Protein AF-A0A098VV21-F1 (afdb_monomer_lite)

Sequence (189 aa):
MDKFPLKIGFLCSEKKWHELGHSLEQKITSISNGDMLFSHIPLATSVSEISASFDCILQKDPSFLTSDMPELPRLINDPKVYKLLSSRAYLFASLTRGVPECISYFPKYIVDVRMHPSVSIDEIRRDIIASLSFPIIIKNDLAHGSRISHNMCIVAHPEDLTFSLLSSLIEVYDGDEEYSRQSLIGYCV

Organism: NCBI:txid1485682

Secondary structure (DSSP, 8-state):
-PPEEEEEEEE--HHHHHHTT--TT--EEEEEETTEEEEEEPEESSGGG--TT-SEEEES-GGG--TT---PSEEES-HHHHHHHHBHHHHHHHHHHH-GGGGGGS-S--EEEEE-TT--HHHHHHHHHHH-PSSEEEE-SB-SSSSGGG-EEEE-SGGG--HHHHHHH-----S-TTTTT-EEEEEE-

Foldseek 3Di:
DAADEAEEEEEAAPVVCVVVVDDQPDWPQWDDDPSHIYGTYHYDPALVVADPPHQEYEYDDCVNPDPPHDDHHHYDCPPVNVVQVQFPVSVVVCCCVPPVVCVVVDPPQWDWAKDAVPQDLVNVLVCPVVRDDDFKKFAFRGCDDDPLNGDIDTRGDSVSSDPVVQVSSWDQPCPDPVRRGIRITGIMD

Structure (mmCIF, N/CA/C/O backbone):
data_AF-A0A098VV21-F1
#
_entry.id   AF-A0A098VV21-F1
#
loop_
_atom_site.group_PDB
_atom_site.id
_atom_site.type_symbol
_atom_site.label_atom_id
_atom_site.label_alt_id
_atom_site.label_comp_id
_atom_site.label_asym_id
_atom_site.label_entity_id
_atom_site.label_seq_id
_atom_site.pdbx_PDB_ins_code
_atom_site.Cartn_x
_atom_site.Cartn_y
_atom_site.Cartn_z
_atom_site.occupancy
_atom_site.B_iso_or_equiv
_atom_site.auth_seq_id
_atom_site.auth_comp_id
_atom_site.auth_asym_id
_atom_site.auth_atom_id
_atom_site.pdbx_PDB_model_num
ATOM 1 N N . MET A 1 1 ? 8.067 -15.657 -39.284 1.00 65.38 1 MET A N 1
ATOM 2 C CA . MET A 1 1 ? 7.338 -14.411 -38.985 1.00 65.38 1 MET A CA 1
ATOM 3 C C . MET A 1 1 ? 8.300 -13.492 -38.269 1.00 65.38 1 MET A C 1
ATOM 5 O O . MET A 1 1 ? 8.995 -13.970 -37.375 1.00 65.38 1 MET A O 1
ATOM 9 N N . ASP A 1 2 ? 8.389 -12.237 -38.702 1.00 81.00 2 ASP A N 1
ATOM 10 C CA . ASP A 1 2 ? 9.166 -11.223 -37.989 1.00 81.00 2 ASP A CA 1
ATOM 11 C C . ASP A 1 2 ? 8.510 -10.963 -36.632 1.00 81.00 2 ASP A C 1
ATOM 13 O O . ASP A 1 2 ? 7.284 -10.901 -36.536 1.00 81.00 2 ASP A O 1
ATOM 17 N N . LYS A 1 3 ? 9.318 -10.868 -35.574 1.00 79.06 3 LYS A N 1
ATOM 18 C CA . LYS A 1 3 ? 8.808 -10.617 -34.222 1.00 79.06 3 LYS A CA 1
ATOM 19 C C . LYS A 1 3 ? 8.585 -9.125 -34.012 1.00 79.06 3 LYS A C 1
ATOM 21 O O . LYS A 1 3 ? 9.417 -8.320 -34.428 1.00 79.06 3 LYS A O 1
ATOM 26 N N . PHE A 1 4 ? 7.499 -8.764 -33.333 1.00 83.94 4 PHE A N 1
ATOM 27 C CA . PHE A 1 4 ? 7.207 -7.383 -32.960 1.00 83.94 4 PHE A CA 1
ATOM 28 C C . PHE A 1 4 ? 8.133 -6.950 -31.810 1.00 83.94 4 PHE A C 1
ATOM 30 O O . PHE A 1 4 ? 8.101 -7.583 -30.746 1.00 83.94 4 PHE A O 1
ATOM 37 N N . PRO A 1 5 ? 8.984 -5.924 -31.994 1.00 85.62 5 PRO A N 1
ATOM 38 C CA . PRO A 1 5 ? 9.868 -5.456 -30.937 1.00 85.62 5 PRO A CA 1
ATOM 39 C C . PRO A 1 5 ? 9.084 -4.638 -29.904 1.00 85.62 5 PRO A C 1
ATOM 41 O O . PRO A 1 5 ? 8.315 -3.756 -30.272 1.00 85.62 5 PRO A O 1
ATOM 44 N N . LEU A 1 6 ? 9.313 -4.904 -28.617 1.00 85.81 6 LEU A N 1
ATOM 45 C CA . LEU A 1 6 ? 8.772 -4.121 -27.505 1.00 85.81 6 LEU A CA 1
ATOM 46 C C . LEU A 1 6 ? 9.907 -3.720 -26.555 1.00 85.81 6 LEU A C 1
ATOM 48 O O . LEU A 1 6 ? 10.666 -4.572 -26.077 1.00 85.81 6 LEU A O 1
ATOM 52 N N . LYS A 1 7 ? 10.028 -2.425 -26.272 1.00 85.69 7 LYS A N 1
ATOM 53 C CA . LYS A 1 7 ? 11.030 -1.848 -25.371 1.00 85.69 7 LYS A CA 1
ATOM 54 C C . LYS A 1 7 ? 10.405 -1.565 -24.012 1.00 85.69 7 LYS A C 1
ATOM 56 O O . LYS A 1 7 ? 9.525 -0.716 -23.891 1.00 85.69 7 LYS A O 1
ATOM 61 N N . ILE A 1 8 ? 10.892 -2.254 -22.984 1.00 84.00 8 ILE A N 1
ATOM 62 C CA . ILE A 1 8 ? 10.378 -2.152 -21.613 1.00 84.00 8 ILE A CA 1
ATOM 63 C C . ILE A 1 8 ? 11.467 -1.595 -20.699 1.00 84.00 8 ILE A C 1
ATOM 65 O O . ILE A 1 8 ? 12.542 -2.181 -20.606 1.00 84.00 8 ILE A O 1
ATOM 69 N N . GLY A 1 9 ? 11.176 -0.507 -19.989 1.00 82.38 9 GLY A N 1
ATOM 70 C CA . GLY A 1 9 ? 12.031 0.006 -18.912 1.00 82.38 9 GLY A CA 1
ATOM 71 C C . GLY A 1 9 ? 11.583 -0.492 -17.535 1.00 82.38 9 GLY A C 1
ATOM 72 O O . GLY A 1 9 ? 10.398 -0.756 -17.330 1.00 82.38 9 GLY A O 1
ATOM 73 N N . PHE A 1 10 ? 12.506 -0.591 -16.575 1.00 84.50 10 PHE A N 1
ATOM 74 C CA . PHE A 1 10 ? 12.162 -0.739 -15.154 1.00 84.50 10 PHE A CA 1
ATOM 75 C C . PHE A 1 10 ? 12.512 0.546 -14.424 1.00 84.50 10 PHE A C 1
ATOM 77 O O . PHE A 1 10 ? 13.656 0.972 -14.495 1.00 84.50 10 PHE A O 1
ATOM 84 N N . LEU A 1 11 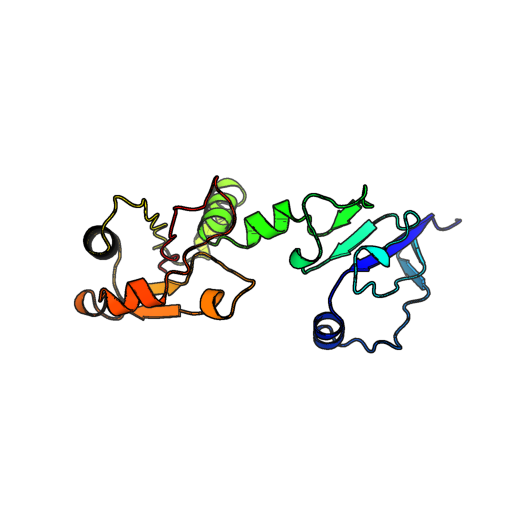? 11.560 1.132 -13.702 1.00 83.50 11 LEU A N 1
ATOM 85 C CA . LEU A 1 11 ? 11.800 2.280 -12.833 1.00 83.50 11 LEU A CA 1
ATOM 86 C C . LEU A 1 11 ? 11.666 1.847 -11.371 1.00 83.50 11 LEU A C 1
ATOM 88 O O . LEU A 1 11 ? 10.557 1.635 -10.866 1.00 83.50 11 LEU A O 1
ATOM 92 N N . CYS A 1 12 ? 12.795 1.691 -10.684 1.00 83.75 12 CYS A N 1
ATOM 93 C CA . CYS A 1 12 ? 12.820 1.458 -9.243 1.00 83.75 12 CYS A CA 1
ATOM 94 C C . CYS A 1 12 ? 14.180 1.814 -8.632 1.00 83.75 12 CYS A C 1
ATOM 96 O O . CYS A 1 12 ? 15.186 1.900 -9.326 1.00 83.75 12 CYS A O 1
ATOM 98 N N . SER A 1 13 ? 14.235 1.952 -7.306 1.00 82.81 13 SER A N 1
ATOM 99 C CA . SER A 1 13 ? 15.510 2.120 -6.603 1.00 82.81 13 SER A CA 1
ATOM 100 C C . SER A 1 13 ? 16.410 0.887 -6.750 1.00 82.81 13 SER A C 1
ATOM 102 O O . SER A 1 13 ? 15.925 -0.243 -6.868 1.00 82.81 13 SER A O 1
ATOM 104 N N . GLU A 1 14 ? 17.727 1.078 -6.651 1.00 84.44 14 GLU A N 1
ATOM 105 C CA . GLU A 1 14 ? 18.701 -0.027 -6.645 1.00 84.44 14 GLU A CA 1
ATOM 106 C C . GLU A 1 14 ? 18.419 -1.032 -5.525 1.00 84.44 14 GLU A C 1
ATOM 108 O O . GLU A 1 14 ? 18.468 -2.244 -5.729 1.00 84.44 14 GLU A O 1
ATOM 113 N N . LYS A 1 15 ? 18.030 -0.537 -4.342 1.00 85.00 15 LYS A N 1
ATOM 114 C CA . LYS A 1 15 ? 17.593 -1.387 -3.230 1.00 85.00 15 LYS A CA 1
ATOM 115 C C . LYS A 1 15 ? 16.473 -2.322 -3.675 1.00 85.00 15 LYS A C 1
ATOM 117 O O . LYS A 1 15 ? 16.520 -3.517 -3.384 1.00 85.00 15 LYS A O 1
ATOM 122 N N . LYS A 1 16 ? 15.471 -1.797 -4.391 1.00 84.62 16 LYS A N 1
ATOM 123 C CA . LYS A 1 16 ? 14.354 -2.620 -4.846 1.00 84.62 16 LYS A CA 1
ATOM 124 C C . LYS A 1 16 ? 14.773 -3.619 -5.918 1.00 84.62 16 LYS A C 1
ATOM 126 O O . LYS A 1 16 ? 14.308 -4.755 -5.891 1.00 84.62 16 LYS A O 1
ATOM 131 N N . TRP A 1 17 ? 15.670 -3.220 -6.810 1.00 83.88 17 TRP A N 1
ATOM 132 C CA . TRP A 1 17 ? 16.266 -4.107 -7.805 1.00 83.88 17 TRP A CA 1
ATOM 133 C C . TRP A 1 17 ? 16.973 -5.306 -7.156 1.00 83.88 17 TRP A C 1
ATOM 135 O O . TRP A 1 17 ? 16.732 -6.454 -7.529 1.00 83.88 17 TRP A O 1
ATOM 145 N N . HIS A 1 18 ? 17.748 -5.056 -6.101 1.00 84.50 18 HIS A N 1
ATOM 146 C CA . HIS A 1 18 ? 18.408 -6.105 -5.327 1.00 84.50 18 HIS A CA 1
ATOM 147 C C . HIS A 1 18 ? 17.435 -6.997 -4.550 1.00 84.50 18 HIS A C 1
ATOM 149 O O . HIS A 1 18 ? 17.595 -8.215 -4.549 1.00 84.50 18 HIS A O 1
ATOM 155 N N . GLU A 1 19 ? 16.391 -6.433 -3.934 1.00 85.25 19 GLU A N 1
ATOM 156 C CA . GLU A 1 19 ? 15.337 -7.217 -3.266 1.00 85.25 19 GLU A CA 1
ATOM 157 C C . GLU A 1 19 ? 14.575 -8.146 -4.227 1.00 85.25 19 GLU A C 1
ATOM 159 O O . GLU A 1 19 ? 14.005 -9.143 -3.788 1.00 85.25 19 GLU A O 1
ATOM 164 N N . LEU A 1 20 ? 14.541 -7.823 -5.524 1.00 82.44 20 LEU A N 1
ATOM 165 C CA . LEU A 1 20 ? 13.971 -8.679 -6.570 1.00 82.44 20 LEU A CA 1
ATOM 166 C C . LEU A 1 20 ? 14.939 -9.781 -7.038 1.00 82.44 20 LEU A C 1
ATOM 168 O O . LEU A 1 20 ? 14.566 -10.600 -7.873 1.00 82.44 20 LEU A O 1
ATOM 172 N N . GLY A 1 21 ? 16.152 -9.838 -6.480 1.00 81.38 21 GLY A N 1
ATOM 173 C CA . GLY A 1 21 ? 17.152 -10.861 -6.784 1.00 81.38 21 GLY A CA 1
ATOM 174 C C . GLY A 1 21 ? 18.042 -10.535 -7.982 1.00 81.38 21 GLY A C 1
ATOM 175 O O . GLY A 1 21 ? 18.681 -11.441 -8.515 1.00 81.38 21 GLY A O 1
ATOM 176 N N . HIS A 1 22 ? 18.099 -9.271 -8.410 1.00 79.69 22 HIS A N 1
ATOM 177 C CA . HIS A 1 22 ? 18.918 -8.843 -9.541 1.00 79.69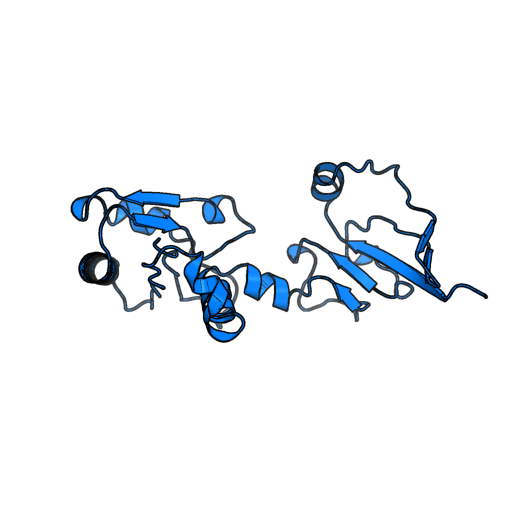 22 HIS A CA 1
ATOM 178 C C . HIS A 1 22 ? 20.215 -8.149 -9.099 1.00 79.69 22 HIS A C 1
ATOM 180 O O . HIS A 1 22 ? 20.273 -7.475 -8.065 1.00 79.69 22 HIS A O 1
ATOM 186 N N . SER A 1 23 ? 21.272 -8.291 -9.902 1.00 76.50 23 SER A N 1
ATOM 187 C CA . SER A 1 23 ? 22.478 -7.458 -9.799 1.00 76.50 23 SER A CA 1
ATOM 188 C C . SER A 1 23 ? 22.380 -6.258 -10.747 1.00 76.50 23 SER A C 1
ATOM 190 O O . SER A 1 23 ? 21.676 -6.314 -11.756 1.00 76.50 23 SER A O 1
ATOM 192 N N . LEU A 1 24 ? 23.097 -5.165 -10.457 1.00 67.00 24 LEU A N 1
ATOM 193 C CA . LEU A 1 24 ? 23.167 -3.999 -11.358 1.00 67.00 24 LEU A CA 1
ATOM 194 C C . LEU A 1 24 ? 23.822 -4.347 -12.710 1.00 67.00 24 LEU A C 1
ATOM 196 O O . LEU A 1 24 ? 23.548 -3.719 -13.729 1.00 67.00 24 LEU A O 1
ATOM 200 N N . GLU A 1 25 ? 24.660 -5.384 -12.729 1.00 67.88 25 GLU A N 1
ATOM 201 C CA . GLU A 1 25 ? 25.309 -5.903 -13.936 1.00 67.88 25 GLU A CA 1
ATOM 202 C C . GLU A 1 25 ? 24.359 -6.735 -14.814 1.00 67.88 25 GLU A C 1
ATOM 204 O O . GLU A 1 25 ? 24.639 -6.953 -15.997 1.00 67.88 25 GLU A O 1
ATOM 209 N N . GLN A 1 26 ? 23.227 -7.196 -14.264 1.00 66.44 26 GLN A N 1
ATOM 210 C CA . GLN A 1 26 ? 22.267 -8.029 -14.977 1.00 66.44 26 GLN A CA 1
ATOM 211 C C . GLN A 1 26 ? 21.495 -7.199 -16.009 1.00 66.44 26 GLN A C 1
ATOM 213 O O . GLN A 1 26 ? 20.451 -6.613 -15.732 1.00 66.44 26 GLN A O 1
ATOM 218 N N . LYS A 1 27 ? 22.000 -7.191 -17.244 1.00 63.44 27 LYS A N 1
ATOM 219 C CA . LYS A 1 27 ? 21.305 -6.628 -18.404 1.00 63.44 27 LYS A CA 1
ATOM 220 C C . LYS A 1 27 ? 20.469 -7.714 -19.069 1.00 63.44 27 LYS A C 1
ATOM 222 O O . LYS A 1 27 ? 21.017 -8.617 -19.701 1.00 63.44 27 LYS A O 1
ATOM 227 N N . ILE A 1 28 ? 19.143 -7.620 -18.979 1.00 63.81 28 ILE A N 1
ATOM 228 C CA . ILE A 1 28 ? 18.274 -8.422 -19.846 1.00 63.81 28 ILE A CA 1
ATOM 229 C C . ILE A 1 28 ? 18.310 -7.767 -21.231 1.00 63.81 28 ILE A C 1
ATOM 231 O O . ILE A 1 28 ? 17.689 -6.731 -21.478 1.00 63.81 28 ILE A O 1
ATOM 235 N N . THR A 1 29 ? 19.112 -8.343 -22.123 1.00 66.50 29 THR A N 1
ATOM 236 C CA . THR A 1 29 ? 19.362 -7.798 -23.463 1.00 66.50 29 THR A CA 1
ATOM 237 C C . THR A 1 29 ? 18.211 -8.092 -24.415 1.00 66.50 29 THR A C 1
ATOM 239 O O . THR A 1 29 ? 17.765 -7.186 -25.120 1.00 66.50 29 THR A O 1
ATOM 242 N N . SER A 1 30 ? 17.676 -9.317 -24.398 1.00 76.00 30 SER A N 1
ATOM 243 C CA . SER A 1 30 ? 16.415 -9.632 -25.071 1.00 76.00 30 SER A CA 1
ATOM 244 C C . SER A 1 30 ? 15.764 -10.916 -24.560 1.00 76.00 30 SER A C 1
ATOM 246 O O . SER A 1 30 ? 16.459 -11.869 -24.212 1.00 76.00 30 SER A O 1
ATOM 248 N N . ILE A 1 31 ? 14.433 -10.950 -24.549 1.00 80.56 31 ILE A N 1
ATOM 249 C CA . ILE A 1 31 ? 13.627 -12.149 -24.291 1.00 80.56 31 ILE A CA 1
ATOM 250 C C . ILE A 1 31 ? 12.629 -12.274 -25.432 1.00 80.56 31 ILE A C 1
ATOM 252 O O . ILE A 1 31 ? 12.038 -11.285 -25.856 1.00 80.56 31 ILE A O 1
ATOM 256 N N . SER A 1 32 ? 12.401 -13.488 -25.921 1.00 83.25 32 SER A N 1
ATOM 257 C CA . SER A 1 32 ? 11.329 -13.728 -26.877 1.00 83.25 32 SER A CA 1
ATOM 258 C C . SER A 1 32 ? 10.208 -14.552 -26.260 1.00 83.25 32 SER A C 1
ATOM 260 O O . SER A 1 32 ? 10.472 -15.568 -25.623 1.00 83.25 32 SER A O 1
ATOM 262 N N . ASN A 1 33 ? 8.965 -14.117 -26.473 1.00 82.19 33 ASN A N 1
ATOM 263 C CA . ASN A 1 33 ? 7.764 -14.823 -26.037 1.00 82.19 33 ASN A CA 1
ATOM 264 C C . ASN A 1 33 ? 6.683 -14.708 -27.119 1.00 82.19 33 ASN A C 1
ATOM 266 O O . ASN A 1 33 ? 6.226 -13.605 -27.421 1.00 82.19 33 ASN A O 1
ATOM 270 N N . GLY A 1 34 ? 6.299 -15.837 -27.718 1.00 86.69 34 GLY A N 1
ATOM 271 C CA . GLY A 1 34 ? 5.418 -15.851 -28.887 1.00 86.69 34 GLY A CA 1
ATOM 272 C C . GLY A 1 34 ? 5.973 -14.992 -30.030 1.00 86.69 34 GLY A C 1
ATOM 273 O O . GLY A 1 34 ? 7.158 -15.084 -30.373 1.00 86.69 34 GLY A O 1
ATOM 274 N N . ASP A 1 35 ? 5.120 -14.125 -30.573 1.00 87.81 35 ASP A N 1
ATOM 275 C CA . ASP A 1 35 ? 5.461 -13.189 -31.651 1.00 87.81 35 ASP A CA 1
ATOM 276 C C . ASP A 1 35 ? 6.128 -11.896 -31.153 1.00 87.81 35 ASP A C 1
ATOM 278 O O . ASP A 1 35 ? 6.459 -11.024 -31.956 1.00 87.81 35 ASP A O 1
ATOM 282 N N . MET A 1 36 ? 6.361 -11.761 -29.842 1.00 83.81 36 MET A N 1
ATOM 283 C CA . MET A 1 36 ? 7.025 -10.596 -29.259 1.00 83.81 36 MET A CA 1
ATOM 284 C C . MET A 1 36 ? 8.522 -10.834 -29.029 1.00 83.81 36 MET A C 1
ATOM 286 O O . MET A 1 36 ? 8.974 -11.907 -28.596 1.00 83.81 36 MET A O 1
ATOM 290 N N . LEU A 1 37 ? 9.297 -9.784 -29.292 1.00 83.00 37 LEU A N 1
ATOM 291 C CA . LEU A 1 37 ? 10.700 -9.658 -28.925 1.00 83.00 37 LEU A CA 1
ATOM 292 C C . LEU A 1 37 ? 10.841 -8.501 -27.934 1.00 83.00 37 LEU A C 1
ATOM 294 O O . LEU A 1 37 ? 10.826 -7.335 -28.315 1.00 83.00 37 LEU A O 1
ATOM 298 N N . PHE A 1 38 ? 11.003 -8.827 -26.658 1.00 80.50 38 PHE A N 1
ATOM 299 C CA . PHE A 1 38 ? 11.352 -7.847 -25.641 1.00 80.50 38 PHE A CA 1
ATOM 300 C C . PHE A 1 38 ? 12.828 -7.516 -25.797 1.00 80.50 38 PHE A C 1
ATOM 302 O O . PHE A 1 38 ? 13.668 -8.404 -25.664 1.00 80.50 38 PHE A O 1
ATOM 309 N N . SER A 1 39 ? 13.155 -6.266 -26.094 1.00 70.81 39 SER A N 1
ATOM 310 C CA . SER A 1 39 ? 14.537 -5.816 -26.273 1.00 70.81 39 SER A CA 1
ATOM 311 C C . SER A 1 39 ? 14.879 -4.730 -25.264 1.00 70.81 39 SER A C 1
ATOM 313 O O . SER A 1 39 ? 14.104 -3.791 -25.107 1.00 70.81 39 SER A O 1
ATOM 315 N N . HIS A 1 40 ? 16.061 -4.848 -24.653 1.00 65.06 40 HIS A N 1
ATOM 316 C CA . HIS A 1 40 ? 16.688 -3.869 -23.764 1.00 65.06 40 HIS A CA 1
ATOM 317 C C . HIS A 1 40 ? 15.849 -3.486 -22.535 1.00 65.06 40 HIS A C 1
ATOM 319 O O . HIS A 1 40 ? 15.024 -2.580 -22.588 1.00 65.06 40 HIS A O 1
ATOM 325 N N . ILE A 1 41 ? 16.145 -4.117 -21.395 1.00 63.84 41 ILE A N 1
ATOM 326 C CA . ILE A 1 41 ? 15.519 -3.796 -20.108 1.00 63.84 41 ILE A CA 1
ATOM 327 C C . ILE A 1 41 ? 16.572 -3.215 -19.151 1.00 63.84 41 ILE A C 1
ATOM 329 O O . ILE A 1 41 ? 17.147 -3.953 -18.347 1.00 63.84 41 ILE A O 1
ATOM 333 N N . PRO A 1 42 ? 16.921 -1.923 -19.264 1.00 70.31 42 PRO A N 1
ATOM 334 C CA . PRO A 1 42 ? 17.776 -1.283 -18.279 1.00 70.31 42 PRO A CA 1
ATOM 335 C C . PRO A 1 42 ? 16.963 -0.959 -17.017 1.00 70.31 42 PRO A C 1
ATOM 337 O O . PRO A 1 42 ? 15.786 -0.592 -17.094 1.00 70.31 42 PRO A O 1
ATOM 340 N N . LEU A 1 43 ? 17.613 -1.073 -15.860 1.00 77.25 43 LEU A N 1
ATOM 341 C CA . LEU A 1 43 ? 17.150 -0.413 -14.648 1.00 77.25 43 LEU A CA 1
ATOM 342 C C . LEU A 1 43 ? 17.340 1.097 -14.834 1.00 77.25 43 LEU A C 1
ATOM 344 O O . LEU A 1 43 ? 18.457 1.545 -15.078 1.00 77.25 43 LEU A O 1
ATOM 348 N N . ALA A 1 44 ? 16.255 1.850 -14.713 1.00 78.56 44 ALA A N 1
ATOM 349 C CA . ALA A 1 44 ? 16.256 3.278 -14.459 1.00 78.56 44 ALA A CA 1
ATOM 350 C C . ALA A 1 44 ? 16.016 3.486 -12.959 1.00 78.56 44 ALA A C 1
ATOM 352 O O . ALA A 1 44 ? 15.052 2.967 -12.389 1.00 78.56 44 ALA A O 1
ATOM 353 N N . THR A 1 45 ? 16.894 4.243 -12.316 1.00 75.75 45 THR A N 1
ATOM 354 C CA . THR A 1 45 ? 16.764 4.609 -10.898 1.00 75.75 45 THR A CA 1
ATOM 355 C C . THR A 1 45 ? 16.155 5.993 -10.704 1.00 75.75 45 THR A C 1
ATOM 357 O O . THR A 1 45 ? 15.819 6.369 -9.584 1.00 75.75 45 THR A O 1
ATOM 360 N N . SER A 1 46 ? 15.965 6.738 -11.794 1.00 76.25 46 SER A N 1
ATOM 361 C CA . SER A 1 46 ? 15.335 8.053 -11.815 1.00 76.25 46 SER A CA 1
ATOM 362 C C . SER A 1 46 ? 14.513 8.256 -13.087 1.00 76.25 46 SER A C 1
ATOM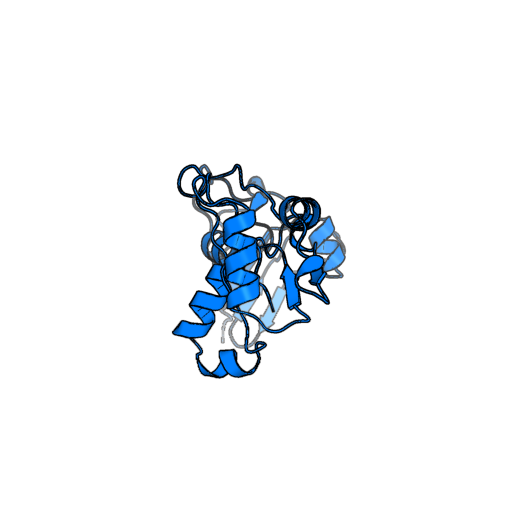 364 O O . SER A 1 46 ? 14.746 7.618 -14.115 1.00 76.25 46 SER A O 1
ATOM 366 N N . VAL A 1 47 ? 13.558 9.188 -13.042 1.00 75.19 47 VAL A N 1
ATOM 367 C CA . VAL A 1 47 ? 12.728 9.514 -14.212 1.00 75.19 47 VAL A CA 1
ATOM 368 C C . VAL A 1 47 ? 13.554 10.111 -15.351 1.00 75.19 47 VAL A C 1
ATOM 370 O O . VAL A 1 47 ? 13.265 9.863 -16.515 1.00 75.19 47 VAL A O 1
ATOM 373 N N . SER A 1 48 ? 14.633 10.829 -15.038 1.00 77.00 48 SER A N 1
ATOM 374 C CA . SER A 1 48 ? 15.566 11.371 -16.034 1.00 77.00 48 SER A CA 1
ATOM 375 C C . SER A 1 48 ? 16.305 10.305 -16.848 1.00 77.00 48 SER A C 1
ATOM 377 O O . SER A 1 48 ? 16.778 10.599 -17.942 1.00 77.00 48 SER A O 1
ATOM 379 N N . GLU A 1 49 ? 16.411 9.075 -16.340 1.00 76.88 49 GLU A N 1
ATOM 380 C CA . GLU A 1 49 ? 17.017 7.947 -17.064 1.00 76.88 49 GLU A CA 1
ATOM 381 C C . GLU A 1 49 ? 16.035 7.285 -18.044 1.00 76.88 49 GLU A C 1
ATOM 383 O O . GLU A 1 49 ? 16.425 6.448 -18.864 1.00 76.88 49 GLU A O 1
ATOM 388 N N . ILE A 1 50 ? 14.755 7.664 -17.993 1.00 75.81 50 ILE A N 1
ATOM 389 C CA . ILE A 1 50 ? 13.732 7.170 -18.906 1.00 75.81 50 ILE A CA 1
ATOM 390 C C . ILE A 1 50 ? 13.863 7.897 -20.243 1.00 75.81 50 ILE A C 1
ATOM 392 O O . ILE A 1 50 ? 13.630 9.097 -20.360 1.00 75.81 50 ILE A O 1
ATOM 396 N N . SER A 1 51 ? 14.172 7.141 -21.295 1.00 68.44 51 SER A N 1
ATOM 397 C CA . SER A 1 51 ? 14.098 7.653 -22.662 1.00 68.44 51 SER A CA 1
ATOM 398 C C . SER A 1 51 ? 12.660 7.609 -23.188 1.00 68.44 51 SER A C 1
ATOM 400 O O . SER A 1 51 ? 11.949 6.629 -22.961 1.00 68.44 51 SER A O 1
ATOM 402 N N . ALA A 1 52 ? 12.279 8.581 -24.020 1.00 61.88 52 ALA A N 1
ATOM 403 C CA . ALA A 1 52 ? 11.032 8.546 -24.799 1.00 61.88 52 ALA A CA 1
ATOM 404 C C . ALA A 1 52 ? 10.944 7.355 -25.785 1.00 61.88 52 ALA A C 1
ATOM 406 O O . ALA A 1 52 ? 9.968 7.221 -26.511 1.00 61.88 52 ALA A O 1
ATOM 407 N N . SER A 1 53 ? 11.973 6.499 -25.846 1.00 72.88 53 SER A N 1
ATOM 408 C CA . SER A 1 53 ? 12.019 5.334 -26.728 1.00 72.88 53 SER A CA 1
ATOM 409 C C . SER A 1 53 ? 11.475 4.044 -26.105 1.00 72.88 53 SER A C 1
ATOM 411 O O . SER A 1 53 ? 11.443 3.034 -26.805 1.00 72.88 53 SER A O 1
ATOM 413 N N . PHE A 1 54 ? 11.086 4.046 -24.824 1.00 82.75 54 PHE A N 1
ATOM 414 C CA . PHE A 1 54 ? 10.386 2.909 -24.218 1.00 82.75 54 PHE A CA 1
ATOM 415 C C . PHE A 1 54 ? 8.910 2.907 -24.616 1.00 82.75 54 PHE A C 1
ATOM 417 O O . PHE A 1 54 ? 8.278 3.957 -24.645 1.00 82.75 54 PHE A O 1
ATOM 424 N N . ASP A 1 55 ? 8.353 1.723 -24.859 1.00 85.62 55 ASP A N 1
ATOM 425 C CA . ASP A 1 55 ? 6.920 1.551 -25.118 1.00 85.62 55 ASP A CA 1
ATOM 426 C C . ASP A 1 55 ? 6.127 1.501 -23.802 1.00 85.62 55 ASP A C 1
ATOM 428 O O . ASP A 1 55 ? 4.983 1.957 -23.720 1.00 85.62 55 ASP A O 1
ATOM 432 N N . CYS A 1 56 ? 6.737 0.952 -22.745 1.00 86.94 56 CYS A N 1
ATOM 433 C CA . CYS A 1 56 ? 6.166 0.930 -21.404 1.00 86.94 56 CYS A CA 1
ATOM 434 C C . CYS A 1 56 ? 7.231 0.874 -20.304 1.00 86.94 56 CYS A C 1
ATOM 436 O O . CYS A 1 56 ? 8.395 0.532 -20.537 1.00 86.94 56 CYS A O 1
ATOM 438 N N . ILE A 1 57 ? 6.806 1.197 -19.083 1.00 85.38 57 ILE A N 1
ATOM 439 C CA . ILE A 1 57 ? 7.662 1.207 -17.896 1.00 85.38 57 ILE A CA 1
ATOM 440 C C . ILE A 1 57 ? 7.010 0.387 -16.800 1.00 85.38 57 ILE A C 1
ATOM 442 O O . ILE A 1 57 ? 5.861 0.619 -16.420 1.00 85.38 57 ILE A O 1
ATOM 446 N N . LEU A 1 58 ? 7.767 -0.571 -16.281 1.00 85.06 58 LEU A N 1
ATOM 447 C CA . LEU A 1 58 ? 7.417 -1.330 -15.095 1.00 85.06 58 LEU A CA 1
ATOM 448 C C . LEU A 1 58 ? 7.947 -0.581 -13.880 1.00 85.06 58 LEU A C 1
ATOM 450 O O . LEU A 1 58 ? 9.158 -0.437 -13.720 1.00 85.06 58 LEU A O 1
ATOM 454 N N . GLN A 1 59 ? 7.052 -0.119 -13.016 1.00 82.62 59 GLN A N 1
ATOM 455 C CA . GLN A 1 59 ? 7.449 0.555 -11.787 1.00 82.62 59 GLN A CA 1
ATOM 456 C C . GLN A 1 59 ? 6.789 -0.056 -10.555 1.00 82.62 59 GLN A C 1
ATOM 458 O O . GLN A 1 59 ? 5.761 -0.740 -10.628 1.00 82.62 59 GLN A O 1
ATOM 463 N N . LYS A 1 60 ? 7.402 0.199 -9.401 1.00 74.06 60 LYS A N 1
ATOM 464 C CA . LYS A 1 60 ? 6.879 -0.226 -8.097 1.00 74.06 60 LYS A CA 1
ATOM 465 C C . LYS A 1 60 ? 6.817 0.897 -7.064 1.00 74.06 60 LYS A C 1
ATOM 467 O O . LYS A 1 60 ? 6.111 0.748 -6.072 1.00 74.06 60 LYS A O 1
ATOM 472 N N . ASP A 1 61 ? 7.537 1.989 -7.279 1.00 70.56 61 ASP A N 1
ATOM 473 C CA . ASP A 1 61 ? 7.669 3.057 -6.299 1.00 70.56 61 ASP A CA 1
ATOM 474 C C . ASP A 1 61 ? 7.186 4.377 -6.916 1.00 70.56 61 ASP A C 1
ATOM 476 O O . ASP A 1 61 ? 7.841 4.914 -7.804 1.00 70.56 61 ASP A O 1
ATOM 480 N N . PRO A 1 62 ? 6.022 4.901 -6.514 1.00 62.50 62 PRO A N 1
ATOM 481 C CA . PRO A 1 62 ? 5.494 6.139 -7.072 1.00 62.50 62 PRO A CA 1
ATOM 482 C C . PRO A 1 62 ? 6.207 7.371 -6.514 1.00 62.50 62 PRO A C 1
ATOM 484 O O . PRO A 1 62 ? 5.899 8.464 -6.965 1.00 62.50 62 PRO A O 1
ATOM 487 N N . SER A 1 63 ? 7.125 7.240 -5.543 1.00 65.56 63 SER A N 1
ATOM 488 C CA . SER A 1 63 ? 7.890 8.394 -5.046 1.00 65.56 63 SER A CA 1
ATOM 489 C C . SER A 1 63 ? 8.763 9.018 -6.135 1.00 65.56 63 SER A C 1
ATOM 491 O O . SER A 1 63 ? 9.094 10.198 -6.063 1.00 65.56 63 SER A O 1
ATOM 493 N N . PHE A 1 64 ? 9.070 8.253 -7.187 1.00 62.56 64 PHE A N 1
ATOM 494 C CA . PHE A 1 64 ? 9.710 8.763 -8.394 1.00 62.56 64 PHE A CA 1
ATOM 495 C C . PHE A 1 64 ? 8.812 9.701 -9.203 1.00 62.56 64 PHE A C 1
ATOM 497 O O . PHE A 1 64 ? 9.312 10.409 -10.073 1.00 62.56 64 PHE A O 1
ATOM 504 N N . LEU A 1 65 ? 7.502 9.699 -8.945 1.00 61.72 65 LEU A N 1
ATOM 505 C CA . LEU A 1 65 ? 6.507 10.332 -9.788 1.00 61.72 65 LEU A CA 1
ATOM 506 C C . LEU A 1 65 ? 5.943 11.596 -9.136 1.00 61.72 65 LEU A C 1
ATOM 508 O O . LEU A 1 65 ? 5.124 11.536 -8.223 1.00 61.72 65 LEU A O 1
ATOM 512 N N . THR A 1 66 ? 6.382 12.752 -9.632 1.00 62.16 66 THR A N 1
ATOM 513 C CA . THR A 1 66 ? 5.893 14.074 -9.217 1.00 62.16 66 THR A CA 1
ATOM 514 C C . THR A 1 66 ? 4.847 14.615 -10.197 1.00 62.16 66 THR A C 1
ATOM 516 O O . THR A 1 66 ? 4.722 14.133 -11.325 1.00 62.16 66 THR A O 1
ATOM 519 N N . SER A 1 67 ? 4.083 15.630 -9.780 1.00 55.78 67 SER A N 1
ATOM 520 C CA . SER A 1 67 ? 3.097 16.320 -10.632 1.00 55.78 67 SER A CA 1
ATOM 521 C C . SER A 1 67 ? 3.703 16.933 -11.899 1.00 55.78 67 SER A C 1
ATOM 523 O O . SER A 1 67 ? 2.993 17.120 -12.882 1.00 55.78 67 SER A O 1
ATOM 525 N N . ASP A 1 68 ? 5.008 17.207 -11.877 1.00 58.59 68 ASP A N 1
ATOM 526 C CA . ASP A 1 68 ? 5.713 18.009 -12.883 1.00 58.59 68 ASP A CA 1
ATOM 527 C C . ASP A 1 68 ? 6.502 17.146 -13.880 1.00 58.59 68 ASP A C 1
ATOM 529 O O . ASP A 1 68 ? 7.464 17.596 -14.505 1.00 58.59 68 ASP A O 1
ATOM 533 N N . MET A 1 69 ? 6.143 15.870 -14.006 1.00 63.81 69 MET A N 1
ATOM 534 C CA . MET A 1 69 ? 6.870 14.946 -14.864 1.00 63.81 69 MET A CA 1
ATOM 535 C C . MET A 1 69 ? 6.588 15.138 -16.357 1.00 63.81 69 MET A C 1
ATOM 537 O O . MET A 1 69 ? 5.476 15.507 -16.743 1.00 63.81 69 MET A O 1
ATOM 541 N N . PRO A 1 70 ? 7.577 14.822 -17.215 1.00 68.12 70 PRO A N 1
ATOM 542 C CA . PRO A 1 70 ? 7.368 14.773 -18.656 1.00 68.12 70 PRO A CA 1
ATOM 543 C C . PRO A 1 70 ? 6.318 13.718 -19.024 1.00 68.12 70 PRO A C 1
ATOM 545 O O . PRO A 1 70 ? 6.021 12.816 -18.242 1.00 68.12 70 PRO A O 1
ATOM 548 N N . GLU A 1 71 ? 5.780 13.804 -20.242 1.00 73.00 71 GLU A N 1
ATOM 549 C CA . GLU A 1 71 ? 4.923 12.752 -20.787 1.00 73.00 71 GLU A CA 1
ATOM 550 C C . GLU A 1 71 ? 5.697 11.425 -20.798 1.00 73.00 71 GLU A C 1
ATOM 552 O O . GLU A 1 71 ? 6.694 11.267 -21.507 1.00 73.00 71 GLU A O 1
ATOM 557 N N . LEU A 1 72 ? 5.273 10.493 -19.944 1.00 71.06 72 LEU A N 1
ATOM 558 C CA . LEU A 1 72 ? 5.914 9.195 -19.803 1.00 71.06 72 LEU A CA 1
ATOM 559 C C . LEU A 1 72 ? 5.257 8.165 -20.727 1.00 71.06 72 LEU A C 1
ATOM 561 O O . LEU A 1 72 ? 4.039 8.196 -20.924 1.00 71.06 72 LEU A O 1
ATOM 565 N N . PRO A 1 73 ? 6.036 7.191 -21.232 1.00 79.69 73 PRO A N 1
ATOM 566 C CA . PRO A 1 73 ? 5.489 5.972 -21.809 1.00 79.69 73 PRO A CA 1
ATOM 567 C C . PRO A 1 73 ? 4.502 5.286 -20.862 1.00 79.69 73 PRO A C 1
ATOM 569 O O . PRO A 1 73 ? 4.497 5.525 -19.652 1.00 79.69 73 PRO A O 1
ATOM 572 N N . ARG A 1 74 ? 3.694 4.367 -21.400 1.00 83.75 74 ARG A N 1
ATOM 573 C CA . ARG A 1 74 ? 2.658 3.676 -20.626 1.00 83.75 74 ARG A CA 1
ATOM 574 C C . ARG A 1 74 ? 3.235 3.065 -19.345 1.00 83.75 74 ARG A C 1
ATOM 576 O O . ARG A 1 74 ? 4.061 2.154 -19.398 1.00 83.75 74 ARG A O 1
ATOM 583 N N . LEU A 1 75 ? 2.737 3.515 -18.197 1.00 79.69 75 LEU A N 1
ATOM 584 C CA . LEU A 1 75 ? 3.125 2.975 -16.900 1.00 79.69 75 LEU A CA 1
ATOM 585 C C . LEU A 1 75 ? 2.322 1.712 -16.586 1.00 79.69 75 LEU A C 1
ATOM 587 O O . LEU A 1 75 ? 1.092 1.687 -16.669 1.00 79.69 75 LEU A O 1
ATOM 591 N N . ILE A 1 76 ? 3.023 0.659 -16.186 1.00 80.31 76 ILE A N 1
ATOM 592 C CA . ILE A 1 76 ? 2.434 -0.497 -15.517 1.00 80.31 76 ILE A CA 1
ATOM 593 C C . ILE A 1 76 ? 2.613 -0.272 -14.014 1.00 80.31 76 ILE A C 1
ATOM 595 O O . ILE A 1 76 ? 3.734 -0.058 -13.554 1.00 80.31 76 ILE A O 1
ATOM 599 N N . ASN A 1 77 ? 1.500 -0.320 -13.273 1.00 73.50 77 ASN A N 1
ATOM 600 C CA . ASN A 1 77 ? 1.325 0.252 -11.928 1.00 73.50 77 ASN A CA 1
ATOM 601 C C . ASN A 1 77 ? 1.382 1.785 -11.913 1.00 73.50 77 ASN A C 1
ATOM 603 O O . ASN A 1 77 ? 2.244 2.378 -11.275 1.00 73.50 77 ASN A O 1
ATOM 607 N N . ASP A 1 78 ? 0.454 2.426 -12.623 1.00 75.81 78 ASP A N 1
ATOM 608 C CA . ASP A 1 78 ? 0.236 3.878 -12.593 1.00 75.81 78 ASP A CA 1
ATOM 609 C C . ASP A 1 78 ? 0.137 4.429 -11.144 1.00 75.81 78 ASP A C 1
ATOM 611 O O . ASP A 1 78 ? -0.424 3.736 -10.284 1.00 75.81 78 ASP A O 1
ATOM 615 N N . PRO A 1 79 ? 0.625 5.656 -10.846 1.00 72.00 79 PRO A N 1
ATOM 616 C CA . PRO A 1 79 ? 0.462 6.305 -9.540 1.00 72.00 79 PRO A CA 1
ATOM 617 C C . PRO A 1 79 ? -0.935 6.209 -8.958 1.00 72.00 79 PRO A C 1
ATOM 619 O O . PRO A 1 79 ? -1.087 5.995 -7.759 1.00 72.00 79 PRO A O 1
ATOM 622 N N . LYS A 1 80 ? -1.964 6.352 -9.800 1.00 72.75 80 LYS A N 1
ATOM 623 C CA . LYS A 1 80 ? -3.357 6.258 -9.376 1.00 72.75 80 LYS A CA 1
ATOM 624 C C . LYS A 1 80 ? -3.634 4.861 -8.858 1.00 72.75 80 LYS A C 1
ATOM 626 O O . LYS A 1 80 ? -4.122 4.730 -7.747 1.00 72.75 80 LYS A O 1
ATOM 631 N N . VAL A 1 81 ? -3.249 3.821 -9.599 1.00 75.69 81 VAL A N 1
ATOM 632 C CA . VAL A 1 81 ? -3.389 2.427 -9.149 1.00 75.69 81 VAL A CA 1
ATOM 633 C C . VAL A 1 81 ? -2.646 2.216 -7.833 1.00 75.69 81 VAL A C 1
ATOM 635 O O . VAL A 1 81 ? -3.214 1.649 -6.907 1.00 75.69 81 VAL A O 1
ATOM 638 N N . TYR A 1 82 ? -1.422 2.725 -7.700 1.00 74.88 82 TYR A N 1
ATOM 639 C CA . TYR A 1 82 ? -0.681 2.612 -6.447 1.00 74.88 82 TYR A CA 1
ATOM 640 C C . TYR A 1 82 ? -1.376 3.337 -5.285 1.00 74.88 82 TYR A C 1
ATOM 642 O O . TYR A 1 82 ? -1.512 2.754 -4.212 1.00 74.88 82 TYR A O 1
ATOM 650 N N . LYS A 1 83 ? -1.858 4.572 -5.484 1.00 72.50 83 LYS A N 1
ATOM 651 C CA . LYS A 1 83 ? -2.602 5.338 -4.469 1.00 72.50 83 LYS A CA 1
ATOM 652 C C . LYS A 1 83 ? -3.831 4.554 -4.012 1.00 72.50 83 LYS A C 1
ATOM 654 O O . LYS A 1 83 ? -4.036 4.394 -2.813 1.00 72.50 83 LYS A O 1
ATOM 659 N N . LEU A 1 84 ? -4.578 3.963 -4.947 1.00 72.50 84 LEU A N 1
ATOM 660 C CA . LEU A 1 84 ? -5.725 3.108 -4.626 1.00 72.50 84 LEU A CA 1
ATOM 661 C C . LEU A 1 84 ? -5.320 1.859 -3.828 1.00 72.50 84 LEU A C 1
ATOM 663 O O . LEU A 1 84 ? -5.990 1.511 -2.860 1.00 72.50 84 LEU A O 1
ATOM 667 N N . LEU A 1 85 ? -4.220 1.199 -4.202 1.00 77.81 85 LEU A N 1
ATOM 668 C CA . LEU A 1 85 ? -3.702 0.019 -3.497 1.00 77.81 85 LEU A CA 1
ATOM 669 C C . LEU A 1 85 ? -3.074 0.354 -2.135 1.00 77.81 85 LEU A C 1
ATOM 671 O O . LEU A 1 85 ? -2.921 -0.535 -1.298 1.00 77.81 85 LEU A O 1
ATOM 675 N N . SER A 1 86 ? -2.706 1.615 -1.905 1.00 78.38 86 SER A N 1
ATOM 676 C CA . SER A 1 86 ? -2.120 2.075 -0.648 1.00 78.38 86 SER A CA 1
ATOM 677 C C . SER A 1 86 ? -3.144 2.318 0.461 1.00 78.38 86 SER A C 1
ATOM 679 O O . SER A 1 86 ? -2.729 2.404 1.606 1.00 78.38 86 SER A O 1
ATOM 681 N N . SER A 1 87 ? -4.451 2.361 0.176 1.00 77.81 87 SER A N 1
ATOM 682 C CA . SER A 1 87 ? -5.503 2.463 1.202 1.00 77.81 87 SER A CA 1
ATOM 683 C C . SER A 1 87 ? -6.218 1.124 1.375 1.00 77.81 87 SER A C 1
ATOM 685 O O . SER A 1 87 ? -6.799 0.589 0.425 1.00 77.81 87 SER A O 1
ATOM 687 N N . ARG A 1 88 ? -6.209 0.571 2.594 1.00 79.19 88 ARG A N 1
ATOM 688 C CA . ARG A 1 88 ? -6.922 -0.677 2.917 1.00 79.19 88 ARG A CA 1
ATOM 689 C C . ARG A 1 88 ? -8.432 -0.503 2.772 1.00 79.19 88 ARG A C 1
ATOM 691 O O . ARG A 1 88 ? -9.082 -1.394 2.223 1.00 79.19 88 ARG A O 1
ATOM 698 N N . ALA A 1 89 ? -8.978 0.634 3.197 1.00 75.00 89 ALA A N 1
ATOM 699 C CA . ALA A 1 89 ? -10.387 0.977 3.050 1.00 75.00 89 ALA A CA 1
ATOM 700 C C . ALA A 1 89 ? -10.794 1.035 1.574 1.00 75.00 89 ALA A C 1
ATOM 702 O O . ALA A 1 89 ? -11.778 0.404 1.179 1.00 75.00 89 ALA A O 1
ATOM 703 N N . TYR A 1 90 ? -10.013 1.722 0.732 1.00 75.31 90 TYR A N 1
ATOM 704 C CA . TYR A 1 90 ? -10.311 1.798 -0.700 1.00 75.31 90 TYR A CA 1
ATOM 705 C C . TYR A 1 90 ? -10.180 0.437 -1.389 1.00 75.31 90 TYR A C 1
ATOM 707 O O . TYR A 1 90 ? -11.045 0.058 -2.186 1.00 75.31 90 TYR A O 1
ATOM 715 N N . LEU A 1 91 ? -9.128 -0.319 -1.068 1.00 78.44 91 LEU A N 1
ATOM 716 C CA . LEU A 1 91 ? -8.924 -1.669 -1.584 1.00 78.44 91 LEU A CA 1
ATOM 717 C C . LEU A 1 91 ? -10.116 -2.566 -1.237 1.00 78.44 91 LEU A C 1
ATOM 719 O O . LEU A 1 91 ? -10.665 -3.226 -2.118 1.00 78.44 91 LEU A O 1
ATOM 723 N N . PHE A 1 92 ? -10.569 -2.547 0.016 1.00 76.81 92 PHE A N 1
ATOM 724 C CA . PHE A 1 92 ? -11.711 -3.344 0.448 1.00 76.81 92 PHE A CA 1
ATOM 725 C C . PHE A 1 92 ? -13.030 -2.883 -0.190 1.00 76.81 92 PHE A C 1
ATOM 727 O O . PHE A 1 92 ? -13.804 -3.708 -0.677 1.00 76.81 92 PHE A O 1
ATOM 734 N N . ALA A 1 93 ? -13.274 -1.574 -0.282 1.00 75.81 93 ALA A N 1
ATOM 735 C CA . ALA A 1 93 ? -14.436 -1.024 -0.986 1.00 75.81 93 ALA A CA 1
ATOM 736 C C . ALA A 1 93 ? -14.445 -1.399 -2.481 1.00 75.81 93 ALA A C 1
ATOM 738 O O . ALA A 1 93 ? -15.498 -1.646 -3.068 1.00 75.81 93 ALA A O 1
ATOM 739 N N . SER A 1 94 ? -13.269 -1.473 -3.103 1.00 77.69 94 SER A N 1
ATOM 740 C CA . SER A 1 94 ? -13.124 -1.890 -4.500 1.00 77.69 94 SER A CA 1
ATOM 741 C C . SER A 1 94 ? -13.383 -3.384 -4.670 1.00 77.69 94 SER A C 1
ATOM 743 O O . SER A 1 94 ? -14.111 -3.777 -5.579 1.00 77.69 94 SER A O 1
ATOM 745 N N . LEU A 1 95 ? -12.852 -4.218 -3.771 1.00 79.12 95 LEU A N 1
ATOM 746 C CA . LEU A 1 95 ? -13.071 -5.667 -3.784 1.00 79.12 95 LEU A CA 1
ATOM 747 C C . LEU A 1 95 ? -14.535 -6.024 -3.527 1.00 79.12 95 LEU A C 1
ATOM 749 O O . LEU A 1 95 ? -15.096 -6.836 -4.252 1.00 79.12 95 LEU A O 1
ATOM 753 N N . THR A 1 96 ? -15.180 -5.372 -2.559 1.00 76.12 96 THR A N 1
ATOM 754 C CA . THR A 1 96 ? -16.597 -5.614 -2.246 1.00 76.12 96 THR A CA 1
ATOM 755 C C . THR A 1 96 ? -17.529 -5.293 -3.417 1.00 76.12 96 THR A C 1
ATOM 757 O O . THR A 1 96 ? -18.545 -5.962 -3.588 1.00 76.12 96 THR A O 1
ATOM 760 N N . ARG A 1 97 ? -17.183 -4.296 -4.242 1.00 80.62 97 ARG A N 1
ATOM 761 C CA . ARG A 1 97 ? -17.954 -3.914 -5.438 1.00 80.62 97 ARG A CA 1
ATOM 762 C C . ARG A 1 97 ? -17.608 -4.740 -6.673 1.00 80.62 97 ARG A C 1
ATOM 764 O O . ARG A 1 97 ? -18.500 -5.064 -7.447 1.00 80.62 97 ARG A O 1
ATOM 771 N N . GLY A 1 98 ? -16.322 -5.005 -6.893 1.00 83.88 98 GLY A N 1
ATOM 772 C CA . GLY A 1 98 ? -15.818 -5.583 -8.139 1.00 83.88 98 GLY A CA 1
ATOM 773 C C . GLY A 1 98 ? -15.697 -7.102 -8.131 1.00 83.88 98 GLY A C 1
ATOM 774 O O . GLY A 1 98 ? -15.787 -7.711 -9.191 1.00 83.88 98 GLY A O 1
ATOM 775 N N . VAL A 1 99 ? -15.489 -7.707 -6.958 1.00 85.25 99 VAL A N 1
ATOM 776 C CA . VAL A 1 99 ? -15.291 -9.155 -6.789 1.00 85.25 99 VAL A CA 1
ATOM 777 C C . VAL A 1 99 ? -15.984 -9.618 -5.493 1.00 85.25 99 VAL A C 1
ATOM 779 O O . VAL A 1 99 ? -15.311 -9.925 -4.504 1.00 85.25 99 VAL A O 1
ATOM 782 N N . PRO A 1 100 ? -17.330 -9.613 -5.427 1.00 78.81 100 PRO A N 1
ATOM 783 C CA . PRO A 1 100 ? -18.073 -9.869 -4.188 1.00 78.81 100 PRO A CA 1
ATOM 784 C C . PRO A 1 100 ? -17.765 -11.227 -3.543 1.00 78.81 100 PRO A C 1
ATOM 786 O O . PRO A 1 100 ? -17.802 -11.364 -2.321 1.00 78.81 100 PRO A O 1
ATOM 789 N N . GLU A 1 101 ? -17.414 -12.233 -4.342 1.00 82.94 101 GLU A N 1
ATOM 790 C CA . GLU A 1 101 ? -16.993 -13.550 -3.869 1.00 82.94 101 GLU A CA 1
ATOM 791 C C . GLU A 1 101 ? -15.730 -13.481 -3.001 1.00 82.94 101 GLU A C 1
ATOM 793 O O . GLU A 1 101 ? -15.584 -14.272 -2.064 1.00 82.94 101 GLU A O 1
ATOM 798 N N . CYS A 1 102 ? -14.857 -12.493 -3.239 1.00 79.56 102 CYS A N 1
ATOM 799 C CA . CYS A 1 102 ? -13.636 -12.322 -2.466 1.00 79.56 102 CYS A CA 1
ATOM 800 C C . CYS A 1 102 ? -13.907 -11.939 -1.010 1.00 79.56 102 CYS A C 1
ATOM 802 O O . CYS A 1 102 ? -13.088 -12.253 -0.149 1.00 79.56 102 CYS A O 1
ATOM 804 N N . ILE A 1 103 ? -15.056 -11.313 -0.716 1.00 72.69 103 ILE A N 1
ATOM 805 C CA . ILE A 1 103 ? -15.450 -10.899 0.643 1.00 72.69 103 ILE A CA 1
ATOM 806 C C . ILE A 1 103 ? -15.444 -12.101 1.592 1.00 72.69 103 ILE A C 1
ATOM 808 O O . ILE A 1 103 ? -15.066 -11.965 2.750 1.00 72.69 103 ILE A O 1
ATOM 812 N N . SER A 1 104 ? -15.803 -13.288 1.094 1.00 79.31 104 SER A N 1
ATOM 813 C CA . SER A 1 104 ? -15.846 -14.515 1.897 1.00 79.31 104 SER A CA 1
ATOM 814 C C . SER A 1 104 ? -14.474 -14.995 2.396 1.00 79.31 104 SER A C 1
ATOM 816 O O . SER A 1 104 ? -14.422 -15.734 3.378 1.00 79.31 104 SER A O 1
ATOM 818 N N . TYR A 1 105 ? -13.374 -14.552 1.772 1.00 77.75 105 TYR A N 1
ATOM 819 C CA . TYR A 1 105 ? -12.005 -14.815 2.235 1.00 77.75 105 TYR A CA 1
ATOM 820 C C . TYR A 1 105 ? -11.512 -13.793 3.260 1.00 77.75 105 TYR A C 1
ATOM 822 O O . TYR A 1 105 ? -10.483 -14.015 3.901 1.00 77.75 105 TYR A O 1
ATOM 830 N N . PHE A 1 106 ? -12.215 -12.671 3.415 1.00 72.12 106 PHE A N 1
ATOM 831 C CA . PHE A 1 106 ? -11.903 -11.703 4.449 1.00 72.12 106 PHE A CA 1
ATOM 832 C C . PHE A 1 106 ? -12.652 -12.051 5.738 1.00 72.12 106 PHE A C 1
ATOM 834 O O . PHE A 1 106 ? -13.780 -12.550 5.694 1.00 72.12 106 PHE A O 1
ATOM 841 N N . PRO A 1 107 ? -12.060 -11.784 6.911 1.00 71.06 107 PRO A N 1
ATOM 842 C CA . PRO A 1 107 ? -12.782 -11.947 8.163 1.00 71.06 107 PRO A CA 1
ATOM 843 C C . PRO A 1 107 ? -14.025 -11.053 8.179 1.00 71.06 107 PRO A C 1
ATOM 845 O O . PRO A 1 107 ? -14.029 -9.955 7.625 1.00 71.06 107 PRO A O 1
ATOM 848 N N . LYS A 1 108 ? -15.102 -11.559 8.789 1.00 60.59 108 LYS A N 1
ATOM 849 C CA . LYS A 1 108 ? -16.472 -11.020 8.693 1.00 60.59 108 LYS A CA 1
ATOM 850 C C . LYS A 1 108 ? -16.663 -9.592 9.231 1.00 60.59 108 LYS A C 1
ATOM 852 O O . LYS A 1 108 ? -17.768 -9.067 9.131 1.00 60.59 108 LYS A O 1
ATOM 857 N N . TYR A 1 109 ? -15.634 -8.977 9.802 1.00 57.38 109 TYR A N 1
ATOM 858 C CA . TYR A 1 109 ? -15.752 -7.854 10.728 1.00 57.38 109 TYR A CA 1
ATOM 859 C C . TYR A 1 109 ? -14.845 -6.696 10.334 1.00 57.38 109 TYR A C 1
ATOM 861 O O . TYR A 1 109 ? -13.982 -6.275 11.093 1.00 57.38 109 TYR A O 1
ATOM 869 N N . ILE A 1 110 ? -15.051 -6.183 9.125 1.00 60.53 110 ILE A N 1
ATOM 870 C CA . ILE A 1 110 ? -14.297 -5.035 8.635 1.00 60.53 110 ILE A CA 1
ATOM 871 C C . ILE A 1 110 ? -15.079 -3.771 8.919 1.00 60.53 110 ILE A C 1
ATOM 873 O O . ILE A 1 110 ? -16.135 -3.540 8.331 1.00 60.53 110 ILE A O 1
ATOM 877 N N . VAL A 1 111 ? -14.531 -2.945 9.802 1.00 60.00 111 VAL A N 1
ATOM 878 C CA . VAL A 1 111 ? -15.034 -1.595 10.050 1.00 60.00 111 VAL A CA 1
ATOM 879 C C . VAL A 1 111 ? -14.009 -0.610 9.506 1.00 60.00 111 VAL A C 1
ATOM 881 O O . VAL A 1 111 ? -12.867 -0.570 9.964 1.00 60.00 111 VAL A O 1
ATOM 884 N N . ASP A 1 112 ? -14.428 0.148 8.493 1.00 62.12 112 ASP A N 1
ATOM 885 C CA . ASP A 1 112 ? -13.728 1.340 8.011 1.00 62.12 112 ASP A CA 1
ATOM 886 C C . ASP A 1 112 ? -14.030 2.478 8.988 1.00 62.12 112 ASP A C 1
ATOM 888 O O . ASP A 1 112 ? -15.140 3.018 8.989 1.00 62.12 112 ASP A O 1
AT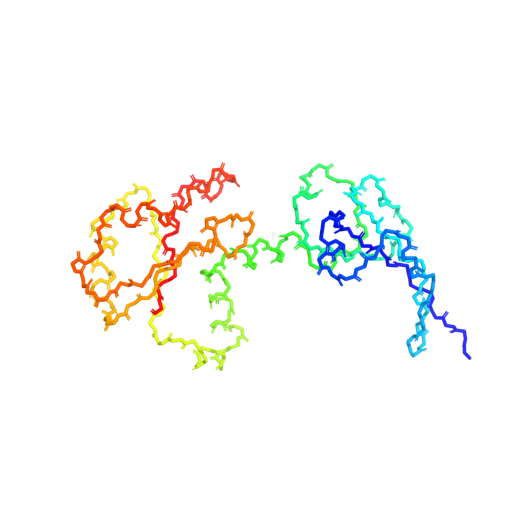OM 892 N N . VAL A 1 113 ? -13.073 2.804 9.860 1.00 59.31 113 VAL A N 1
ATOM 893 C CA . VAL A 1 113 ? -13.239 3.910 10.799 1.00 59.31 113 VAL A CA 1
ATOM 894 C C . VAL A 1 113 ? -12.585 5.165 10.234 1.00 59.31 113 VAL A C 1
ATOM 896 O O . VAL A 1 113 ? -11.372 5.378 10.303 1.00 59.31 113 VAL A O 1
ATOM 899 N N . ARG A 1 114 ? -13.428 6.042 9.694 1.00 57.09 114 ARG A N 1
ATOM 900 C CA . ARG A 1 114 ? -13.007 7.340 9.168 1.00 57.09 114 ARG A CA 1
ATOM 901 C C . ARG A 1 114 ? -12.972 8.355 10.295 1.00 57.09 114 ARG A C 1
ATOM 903 O O . ARG A 1 114 ? -14.028 8.740 10.796 1.00 57.09 114 ARG A O 1
ATOM 910 N N . MET A 1 115 ? -11.790 8.842 10.669 1.00 52.00 115 MET A N 1
ATOM 911 C CA . MET A 1 115 ? -11.750 10.018 11.532 1.00 52.00 115 MET A CA 1
ATOM 912 C C . MET A 1 115 ? -11.964 11.257 10.683 1.00 52.00 115 MET A C 1
ATOM 914 O O . MET A 1 115 ? -11.126 11.633 9.868 1.00 52.00 115 MET A O 1
ATOM 918 N N . HIS A 1 116 ? -13.093 11.913 10.901 1.00 54.28 116 HIS A N 1
ATOM 919 C CA . HIS A 1 116 ? -13.224 13.328 10.595 1.00 54.28 116 HIS A CA 1
ATOM 920 C C . HIS A 1 116 ? -12.581 14.126 11.748 1.00 54.28 116 HIS A C 1
ATOM 922 O O . HIS A 1 116 ? -12.603 13.640 12.878 1.00 54.28 116 HIS A O 1
ATOM 928 N N . PRO A 1 117 ? -12.069 15.356 11.552 1.00 56.22 117 PRO A N 1
ATOM 929 C CA . PRO A 1 117 ? -11.503 16.158 12.647 1.00 56.22 117 PRO A CA 1
ATOM 930 C C . PRO A 1 117 ? -12.480 16.431 13.799 1.00 56.22 117 PRO A C 1
ATOM 932 O O . PRO A 1 117 ? -12.065 16.823 14.884 1.00 56.22 117 PRO A O 1
ATOM 935 N N . SER A 1 118 ? -13.781 16.253 13.554 1.00 56.72 118 SER A N 1
ATOM 936 C CA . SER A 1 118 ? -14.832 16.365 14.567 1.00 56.72 118 SER A CA 1
ATOM 937 C C . SER A 1 118 ? -15.126 15.062 15.313 1.00 56.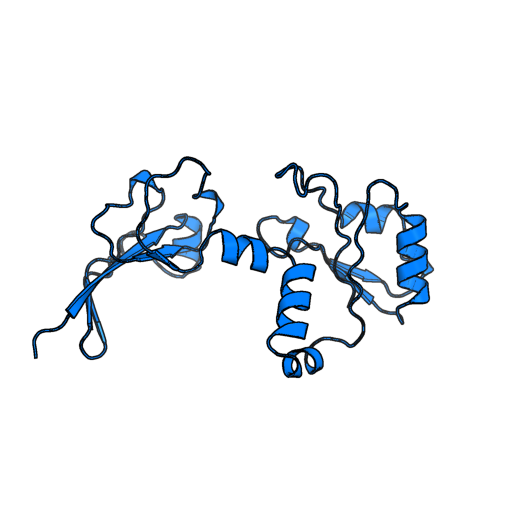72 118 SER A C 1
ATOM 939 O O . SER A 1 118 ? -15.909 15.101 16.252 1.00 56.72 118 SER A O 1
ATOM 941 N N . VAL A 1 119 ? -14.579 13.927 14.871 1.00 60.47 119 VAL A N 1
ATOM 942 C CA . VAL A 1 119 ? -14.791 12.617 15.493 1.00 60.47 119 VAL A CA 1
ATOM 943 C C . VAL A 1 119 ? -13.709 12.409 16.542 1.00 60.47 119 VAL A C 1
ATOM 945 O O . VAL A 1 119 ? -12.513 12.392 16.245 1.00 60.47 119 VAL A O 1
ATOM 948 N N . SER A 1 120 ? -14.136 12.259 17.787 1.00 71.12 120 SER A N 1
ATOM 949 C CA . SER A 1 120 ? -13.239 11.985 18.906 1.00 71.12 120 SER A CA 1
ATOM 950 C C . SER A 1 120 ? -12.768 10.528 18.901 1.00 71.12 120 SER A C 1
ATOM 952 O O . SER A 1 120 ? -13.465 9.621 18.447 1.00 71.12 120 SER A O 1
ATOM 954 N N . ILE A 1 121 ? -11.594 10.269 19.481 1.00 72.69 121 ILE A N 1
ATOM 955 C CA . ILE A 1 121 ? -11.101 8.894 19.673 1.00 72.69 121 ILE A CA 1
ATOM 956 C C . ILE A 1 121 ? -12.066 8.055 20.535 1.00 72.69 121 ILE A C 1
ATOM 958 O O . ILE A 1 121 ? -12.197 6.850 20.321 1.00 72.69 121 ILE A O 1
ATOM 962 N N . ASP A 1 122 ? -12.806 8.683 21.450 1.00 76.44 122 ASP A N 1
ATOM 963 C CA . ASP A 1 122 ? -13.823 8.005 22.260 1.00 76.44 122 ASP A CA 1
ATOM 964 C C . ASP A 1 122 ? -15.056 7.579 21.451 1.00 76.44 122 ASP A C 1
ATOM 966 O O . ASP A 1 122 ? -15.658 6.543 21.743 1.00 76.44 122 ASP A O 1
ATOM 970 N N . GLU A 1 123 ? -15.450 8.348 20.433 1.00 76.25 123 GLU A N 1
ATOM 971 C CA . GLU A 1 123 ? -16.503 7.948 19.488 1.00 76.25 123 GLU A CA 1
ATOM 972 C C . GLU A 1 123 ? -16.077 6.723 18.691 1.00 76.25 123 GLU A C 1
ATOM 974 O O . GLU A 1 123 ? -16.793 5.727 18.692 1.00 76.25 123 GLU A O 1
ATOM 979 N N . ILE A 1 124 ? -14.861 6.731 18.151 1.00 74.94 124 ILE A N 1
ATOM 980 C CA . ILE A 1 124 ? -14.295 5.584 17.430 1.00 74.94 124 ILE A CA 1
ATOM 981 C C . ILE A 1 124 ? -14.266 4.343 18.310 1.00 74.94 124 ILE A C 1
ATOM 983 O O . ILE A 1 124 ? -14.680 3.263 17.891 1.00 74.94 124 ILE A O 1
ATOM 987 N N . ARG A 1 125 ? -13.791 4.489 19.550 1.00 80.38 125 ARG A N 1
ATOM 988 C CA . ARG A 1 125 ? -13.756 3.379 20.495 1.00 80.38 125 ARG A CA 1
ATOM 989 C C . ARG A 1 125 ? -15.154 2.805 20.714 1.00 80.38 125 ARG A C 1
ATOM 991 O O . ARG A 1 125 ? -15.313 1.588 20.695 1.00 80.38 125 ARG A O 1
ATOM 998 N N . ARG A 1 126 ? -16.161 3.660 20.925 1.00 82.31 126 ARG A N 1
ATOM 999 C CA . ARG A 1 126 ? -17.555 3.220 21.094 1.00 82.31 126 ARG A CA 1
ATOM 1000 C C . ARG A 1 126 ? -18.073 2.497 19.855 1.00 82.31 126 ARG A C 1
ATOM 1002 O O . ARG A 1 126 ? -18.678 1.442 20.013 1.00 82.31 126 ARG A O 1
ATOM 1009 N N . ASP A 1 127 ? -17.789 3.010 18.663 1.00 77.94 127 ASP A N 1
ATOM 1010 C CA . ASP A 1 127 ? -18.240 2.413 17.404 1.00 77.94 127 ASP A CA 1
ATOM 1011 C C . ASP A 1 127 ? -17.606 1.038 17.165 1.00 77.94 127 ASP A C 1
ATOM 1013 O O . ASP A 1 127 ? -18.312 0.091 16.814 1.00 77.94 127 ASP A O 1
ATOM 1017 N N . ILE A 1 128 ? -16.303 0.889 17.432 1.00 79.50 128 ILE A N 1
ATOM 1018 C CA . ILE A 1 128 ? -15.597 -0.399 17.353 1.00 79.50 128 ILE A CA 1
ATOM 1019 C C . ILE A 1 128 ? -16.212 -1.402 18.337 1.00 79.50 128 ILE A C 1
ATOM 1021 O O . ILE A 1 128 ? -16.556 -2.514 17.939 1.00 79.50 128 ILE A O 1
ATOM 1025 N N . ILE A 1 129 ? -16.393 -1.008 19.603 1.00 83.69 129 ILE A N 1
ATOM 1026 C CA . ILE A 1 129 ? -16.948 -1.885 20.650 1.00 83.69 129 ILE A CA 1
ATOM 1027 C C . ILE A 1 129 ? -18.389 -2.297 20.332 1.00 83.69 129 ILE A C 1
ATOM 1029 O O . ILE A 1 129 ? -18.768 -3.438 20.580 1.00 83.69 129 ILE A O 1
ATOM 1033 N N . ALA A 1 130 ? -19.198 -1.385 19.791 1.00 83.06 130 ALA A N 1
ATOM 1034 C CA . ALA A 1 130 ? -20.585 -1.669 19.436 1.00 83.06 130 ALA A CA 1
ATOM 1035 C C . ALA A 1 130 ? -20.711 -2.563 18.191 1.00 83.06 130 ALA A C 1
ATOM 1037 O O . ALA A 1 130 ? -21.702 -3.281 18.056 1.00 83.06 130 ALA A O 1
ATOM 1038 N N . SER A 1 131 ? -19.730 -2.513 17.286 1.00 79.88 131 SER A N 1
ATOM 1039 C CA . SER A 1 131 ? -19.812 -3.163 15.972 1.00 79.88 131 SER A CA 1
ATOM 1040 C C . SER A 1 131 ? -19.092 -4.506 15.899 1.00 79.88 131 SER A C 1
ATOM 1042 O O . SER A 1 131 ? -19.423 -5.317 15.032 1.00 79.88 131 SER A O 1
ATOM 1044 N N . LEU A 1 132 ? -18.099 -4.751 16.762 1.00 80.06 132 LEU A N 1
ATOM 1045 C CA . LEU A 1 132 ? -17.193 -5.889 16.628 1.00 80.06 132 LEU A CA 1
ATOM 1046 C C . LEU A 1 132 ? -17.172 -6.807 17.846 1.00 80.06 132 LEU A C 1
ATOM 1048 O O . LEU A 1 132 ? -17.303 -6.394 18.994 1.00 80.06 132 LEU A O 1
ATOM 1052 N N . SER A 1 133 ? -16.966 -8.092 17.562 1.00 84.56 133 SER A N 1
ATOM 1053 C CA . SER A 1 133 ? -16.633 -9.093 18.572 1.00 84.56 133 SER A CA 1
ATOM 1054 C C . SER A 1 133 ? -15.120 -9.190 18.704 1.00 84.56 133 SER A C 1
ATOM 1056 O O . SER A 1 133 ? -14.412 -9.192 17.703 1.00 84.56 133 SER A O 1
ATOM 1058 N N . PHE A 1 134 ? -14.636 -9.291 19.936 1.00 86.00 134 PHE A N 1
ATOM 1059 C CA . PHE A 1 134 ? -13.214 -9.419 20.232 1.00 86.00 134 PHE A CA 1
ATOM 1060 C C . PHE A 1 134 ? -12.784 -10.900 20.227 1.00 86.00 134 PHE A C 1
ATOM 1062 O O . PHE A 1 134 ? -13.615 -11.768 20.520 1.00 86.00 134 PHE A O 1
ATOM 1069 N N . PRO A 1 135 ? -11.508 -11.216 19.926 1.00 89.44 135 PRO A N 1
ATOM 1070 C CA . PRO A 1 135 ? -10.403 -10.293 19.647 1.00 89.44 135 PRO A CA 1
ATOM 1071 C C . PRO A 1 135 ? -10.485 -9.660 18.252 1.00 89.44 135 PRO A C 1
ATOM 1073 O O . PRO A 1 135 ? -10.990 -10.285 17.324 1.00 89.44 135 PRO A O 1
ATOM 1076 N N . ILE A 1 136 ? -9.932 -8.453 18.109 1.00 85.81 136 ILE A N 1
ATOM 1077 C CA . ILE A 1 136 ? -9.811 -7.754 16.820 1.00 85.81 136 ILE A CA 1
ATOM 1078 C C . ILE A 1 136 ? -8.351 -7.438 16.495 1.00 85.81 136 ILE A C 1
ATOM 1080 O O . ILE A 1 136 ? -7.523 -7.275 17.394 1.00 85.81 136 ILE A O 1
ATOM 1084 N N . ILE A 1 137 ? -8.030 -7.306 15.212 1.00 84.88 137 ILE A N 1
ATOM 1085 C CA . ILE A 1 137 ? -6.741 -6.790 14.738 1.00 84.88 137 ILE A CA 1
ATOM 1086 C C . ILE A 1 137 ? -6.948 -5.402 14.152 1.00 84.88 137 ILE A C 1
ATOM 1088 O O . ILE A 1 137 ? -7.606 -5.266 13.127 1.00 84.88 137 ILE A O 1
ATOM 1092 N N . ILE A 1 138 ? -6.315 -4.391 14.737 1.00 80.25 138 ILE A N 1
ATOM 1093 C CA . ILE A 1 138 ? -6.273 -3.032 14.191 1.00 80.25 138 ILE A CA 1
ATOM 1094 C C . ILE A 1 138 ? -5.025 -2.899 13.324 1.00 80.25 138 ILE A C 1
ATOM 1096 O O . ILE A 1 138 ? -3.918 -3.218 13.764 1.00 80.25 138 ILE A O 1
ATOM 1100 N N . LYS A 1 139 ? -5.192 -2.429 12.091 1.00 81.75 139 LYS A N 1
ATOM 1101 C CA . LYS A 1 139 ? -4.094 -2.106 11.156 1.00 81.75 139 LYS A CA 1
ATOM 1102 C C . LYS A 1 139 ? -4.073 -0.600 10.915 1.00 81.75 139 LYS A C 1
ATOM 1104 O O . LYS A 1 139 ? -4.996 0.059 11.338 1.00 81.75 139 LYS A O 1
ATOM 1109 N N . ASN A 1 140 ? -3.070 -0.027 10.259 1.00 78.44 140 ASN A N 1
ATOM 1110 C CA . ASN A 1 140 ? -3.187 1.337 9.708 1.00 78.44 140 ASN A CA 1
ATOM 1111 C C . ASN A 1 140 ? -4.035 1.299 8.412 1.00 78.44 140 ASN A C 1
ATOM 1113 O O . ASN A 1 140 ? -4.171 0.227 7.822 1.00 78.44 140 ASN A O 1
ATOM 1117 N N . ASP A 1 141 ? -4.623 2.399 7.936 1.00 76.81 141 ASP A N 1
ATOM 1118 C CA . ASP A 1 141 ? -5.241 2.386 6.597 1.00 76.81 141 ASP A CA 1
ATOM 1119 C C . ASP A 1 141 ? -4.194 2.378 5.482 1.00 76.81 141 ASP A C 1
ATOM 1121 O O . ASP A 1 141 ? -4.357 1.672 4.485 1.00 76.81 141 ASP A O 1
ATOM 1125 N N . LEU A 1 142 ? -3.073 3.071 5.692 1.00 76.44 142 LEU A N 1
ATOM 1126 C CA . LEU A 1 142 ? -1.945 3.049 4.781 1.00 76.44 142 LEU A CA 1
ATOM 1127 C C . LEU A 1 142 ? -1.353 1.633 4.738 1.00 76.44 142 LEU A C 1
ATOM 1129 O O . LEU A 1 142 ? -0.826 1.108 5.721 1.00 76.44 142 LEU A O 1
ATOM 1133 N N . ALA A 1 143 ? -1.489 0.977 3.590 1.00 79.25 143 ALA A N 1
ATOM 1134 C CA . ALA A 1 143 ? -1.104 -0.407 3.351 1.00 79.25 143 ALA A CA 1
ATOM 1135 C C . ALA A 1 143 ? 0.383 -0.584 3.033 1.00 79.25 143 ALA A C 1
ATOM 1137 O O . ALA A 1 143 ? 0.908 -1.693 3.169 1.00 79.25 143 ALA A O 1
ATOM 1138 N N . HIS A 1 144 ? 1.051 0.484 2.594 1.00 78.00 144 HIS A N 1
ATOM 1139 C CA . HIS A 1 144 ? 2.420 0.442 2.097 1.00 78.00 144 HIS A CA 1
ATOM 1140 C C . HIS A 1 144 ? 3.081 1.827 2.145 1.00 78.00 144 HIS A C 1
ATOM 1142 O O . HIS A 1 144 ? 2.404 2.847 2.073 1.00 78.00 144 HIS A O 1
ATOM 1148 N N . GLY A 1 145 ? 4.416 1.854 2.161 1.00 73.56 145 GLY A N 1
ATOM 1149 C CA . GLY A 1 145 ? 5.214 3.069 1.958 1.00 73.56 145 GLY A CA 1
ATOM 1150 C C . GLY A 1 145 ? 5.872 3.615 3.223 1.00 73.56 145 GLY A C 1
ATOM 1151 O O . GLY A 1 145 ? 6.851 4.347 3.117 1.00 73.56 145 GLY A O 1
ATOM 1152 N N . SER A 1 146 ? 5.423 3.206 4.412 1.00 75.00 146 SER A N 1
ATOM 1153 C CA . SER A 1 146 ? 6.040 3.594 5.684 1.00 75.00 146 SER A CA 1
ATOM 1154 C C . SER A 1 146 ? 6.209 2.392 6.615 1.00 75.00 146 SER A C 1
ATOM 1156 O O . SER A 1 146 ? 5.529 1.373 6.493 1.00 75.00 146 SER A O 1
ATOM 1158 N N . ARG A 1 147 ? 7.109 2.503 7.601 1.00 76.12 147 ARG A N 1
ATOM 1159 C CA . ARG A 1 147 ? 7.195 1.511 8.688 1.00 76.12 147 ARG A CA 1
ATOM 1160 C C . ARG A 1 147 ? 5.874 1.431 9.466 1.00 76.12 147 ARG A C 1
ATOM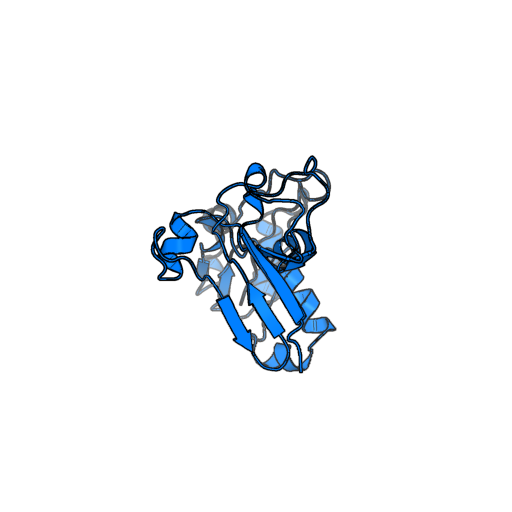 1162 O O . ARG A 1 147 ? 5.482 0.345 9.879 1.00 76.12 147 ARG A O 1
ATOM 1169 N N . ILE A 1 148 ? 5.189 2.565 9.621 1.00 72.94 148 ILE A N 1
ATOM 1170 C CA . ILE A 1 148 ? 3.926 2.696 10.359 1.00 72.94 148 ILE A CA 1
ATOM 1171 C C . ILE A 1 148 ? 2.766 2.010 9.617 1.00 72.94 148 ILE A C 1
ATOM 1173 O O . ILE A 1 148 ? 1.911 1.414 10.265 1.00 72.94 148 ILE A O 1
ATOM 1177 N N . SER A 1 149 ? 2.798 1.950 8.280 1.00 78.19 149 SER A N 1
ATOM 1178 C CA . SER A 1 149 ? 1.835 1.205 7.437 1.00 78.19 149 SER A CA 1
ATOM 1179 C C . SER A 1 149 ? 1.694 -0.283 7.808 1.00 78.19 149 SER A C 1
ATOM 1181 O O . SER A 1 149 ? 0.716 -0.959 7.458 1.00 78.19 149 SER A O 1
ATOM 1183 N N . HIS A 1 150 ? 2.715 -0.814 8.486 1.00 82.69 150 HIS A N 1
ATOM 1184 C CA . HIS A 1 150 ? 2.810 -2.197 8.937 1.00 82.69 150 HIS A CA 1
ATOM 1185 C C . HIS A 1 150 ? 2.601 -2.360 10.446 1.00 82.69 150 HIS A C 1
ATOM 1187 O O . HIS A 1 150 ? 2.581 -3.497 10.923 1.00 82.69 150 HIS A O 1
ATOM 1193 N N . ASN A 1 151 ? 2.422 -1.268 11.197 1.00 82.62 151 ASN A N 1
ATOM 1194 C CA . ASN A 1 151 ? 2.023 -1.357 12.593 1.00 82.62 151 ASN A CA 1
ATOM 1195 C C . ASN A 1 151 ? 0.622 -1.965 12.665 1.00 82.62 151 ASN A C 1
ATOM 1197 O O . ASN A 1 151 ? -0.311 -1.550 11.974 1.00 82.62 151 ASN A O 1
ATOM 1201 N N . MET A 1 152 ? 0.494 -2.975 13.512 1.00 86.00 152 MET A N 1
ATOM 1202 C CA . MET A 1 152 ? -0.765 -3.640 13.791 1.00 86.00 152 MET A CA 1
ATOM 1203 C C . MET A 1 152 ? -0.810 -4.010 15.265 1.00 86.00 152 MET A C 1
ATOM 1205 O O . MET A 1 152 ? 0.228 -4.280 15.873 1.00 86.00 152 MET A O 1
ATOM 1209 N N . CYS A 1 153 ? -2.007 -4.033 15.830 1.00 87.00 153 CYS A N 1
ATOM 1210 C CA . CYS A 1 153 ? -2.223 -4.440 17.208 1.00 87.00 153 CYS A CA 1
ATOM 1211 C C . CYS A 1 153 ? -3.369 -5.439 17.278 1.00 87.00 153 CYS A C 1
ATOM 1213 O O . CYS A 1 153 ? -4.388 -5.261 16.614 1.00 87.00 153 CYS A O 1
ATOM 1215 N N . ILE A 1 154 ? -3.190 -6.479 18.087 1.00 87.81 154 ILE A N 1
ATOM 1216 C CA . ILE A 1 154 ? -4.266 -7.392 18.455 1.00 87.81 154 ILE A CA 1
ATOM 1217 C C . ILE A 1 154 ? -4.843 -6.889 19.770 1.00 87.81 154 ILE A C 1
ATOM 1219 O O . ILE A 1 154 ? -4.114 -6.722 20.745 1.00 87.81 154 ILE A O 1
ATOM 1223 N N . VAL A 1 155 ? -6.147 -6.672 19.783 1.00 88.81 155 VAL A N 1
ATOM 1224 C CA . VAL A 1 155 ? -6.890 -6.178 20.933 1.00 88.81 155 VAL A CA 1
ATOM 1225 C C . VAL A 1 155 ? -7.785 -7.310 21.410 1.00 88.81 155 VAL A C 1
ATOM 1227 O O . VAL A 1 155 ? -8.689 -7.736 20.690 1.00 88.81 155 VAL A O 1
ATOM 1230 N N . ALA A 1 156 ? -7.486 -7.845 22.593 1.00 90.38 156 ALA A N 1
ATOM 1231 C CA . ALA A 1 156 ? -8.170 -9.017 23.130 1.00 90.38 156 ALA A CA 1
ATOM 1232 C C . ALA A 1 156 ? -9.492 -8.651 23.808 1.00 90.38 156 ALA A C 1
ATOM 1234 O O . ALA A 1 156 ? -10.450 -9.420 23.714 1.00 90.38 156 ALA A O 1
ATOM 1235 N N . HIS A 1 157 ? -9.552 -7.478 24.443 1.00 92.06 157 HIS A N 1
ATOM 1236 C CA . HIS A 1 157 ? -10.728 -7.012 25.166 1.00 92.06 157 HIS A CA 1
ATOM 1237 C C . HIS A 1 157 ? -11.068 -5.542 24.851 1.00 92.06 157 HIS A C 1
ATOM 1239 O O . HIS A 1 157 ? -10.176 -4.761 24.516 1.00 92.06 157 HIS A O 1
ATOM 1245 N N . PRO A 1 158 ? -12.346 -5.130 24.962 1.00 88.88 158 PRO A N 1
ATOM 1246 C CA . PRO A 1 158 ? -12.773 -3.743 24.746 1.00 88.88 158 PRO A CA 1
ATOM 1247 C C . PRO A 1 158 ? -11.975 -2.696 25.535 1.00 88.88 158 PRO A C 1
ATOM 1249 O O . PRO A 1 158 ? -11.696 -1.609 25.029 1.00 88.88 158 PRO A O 1
ATOM 1252 N N . GLU A 1 159 ? -11.602 -3.013 26.772 1.00 89.69 159 GLU A N 1
ATOM 1253 C CA . GLU A 1 159 ? -10.822 -2.157 27.668 1.00 89.69 159 GLU A CA 1
ATOM 1254 C C . GLU A 1 159 ? -9.394 -1.884 27.175 1.00 89.69 159 GLU A C 1
ATOM 1256 O O . GLU A 1 159 ? -8.824 -0.847 27.520 1.00 89.69 159 GLU A O 1
ATOM 1261 N N . ASP A 1 160 ? -8.848 -2.748 26.315 1.00 89.88 160 ASP A N 1
ATOM 1262 C CA . ASP A 1 160 ? -7.511 -2.595 25.733 1.00 89.88 160 ASP A CA 1
ATOM 1263 C C . ASP A 1 160 ? -7.481 -1.525 24.619 1.00 89.88 160 ASP A C 1
ATOM 1265 O O . ASP A 1 160 ? -6.405 -1.065 24.219 1.00 89.88 160 ASP A O 1
ATOM 1269 N N . LEU A 1 161 ? -8.649 -1.066 24.139 1.00 86.00 161 LEU A N 1
ATOM 1270 C CA . LEU A 1 161 ? -8.782 0.060 23.203 1.00 86.00 161 LEU A CA 1
ATOM 1271 C C . LEU A 1 161 ? -8.517 1.398 23.895 1.00 86.00 161 LEU A C 1
ATOM 1273 O O . LEU A 1 161 ? -9.410 2.217 24.132 1.00 86.00 161 LEU A O 1
ATOM 1277 N N . THR A 1 162 ? -7.258 1.634 24.231 1.00 83.44 162 THR A N 1
ATOM 1278 C CA . THR A 1 162 ? -6.829 2.888 24.845 1.00 83.44 162 THR A CA 1
ATOM 1279 C C . THR A 1 162 ? -6.623 3.985 23.801 1.00 83.44 162 THR A C 1
ATOM 1281 O O . THR A 1 162 ? -6.295 3.723 22.642 1.00 83.44 162 THR A O 1
ATOM 1284 N N . PHE A 1 163 ? -6.730 5.245 24.234 1.00 74.62 163 PHE A N 1
ATOM 1285 C CA . PHE A 1 163 ? -6.353 6.398 23.412 1.00 74.62 163 PHE A CA 1
ATOM 1286 C C . PHE A 1 163 ? -4.910 6.283 22.908 1.00 74.62 163 PHE A C 1
ATOM 1288 O O . PHE A 1 163 ? -4.637 6.530 21.739 1.00 74.62 163 PHE A O 1
ATOM 1295 N N . SER A 1 164 ? -3.988 5.865 23.784 1.00 81.38 164 SER A N 1
ATOM 1296 C CA . SER A 1 164 ? -2.576 5.697 23.429 1.00 81.38 164 SER A CA 1
ATOM 1297 C C . SER A 1 164 ? -2.385 4.676 22.310 1.00 81.38 164 SER A C 1
ATOM 1299 O O . SER A 1 164 ? -1.555 4.895 21.431 1.00 81.38 164 SER A O 1
ATOM 1301 N N . LEU A 1 165 ? -3.138 3.574 22.337 1.00 82.44 165 LEU A N 1
ATOM 1302 C CA . LEU A 1 165 ? -3.074 2.557 21.297 1.00 82.44 165 LEU A CA 1
ATOM 1303 C C . LEU A 1 165 ? -3.566 3.115 19.960 1.00 82.44 165 LEU A C 1
ATOM 1305 O O . LEU A 1 165 ? -2.834 3.060 18.973 1.00 82.44 165 LEU A O 1
ATOM 1309 N N . LEU A 1 166 ? -4.772 3.685 19.943 1.00 76.00 166 LEU A N 1
ATOM 1310 C CA . LEU A 1 166 ? -5.389 4.211 18.724 1.00 76.00 166 LEU A CA 1
ATOM 1311 C C . LEU A 1 166 ? -4.526 5.319 18.104 1.00 76.00 166 LEU A C 1
ATOM 1313 O O . LEU A 1 166 ? -4.201 5.245 16.923 1.00 76.00 166 LEU A O 1
ATOM 1317 N N . SER A 1 167 ? -4.031 6.261 18.911 1.00 72.19 167 SER A N 1
ATOM 1318 C CA . SER A 1 167 ? -3.121 7.321 18.455 1.00 72.19 167 SER A CA 1
ATOM 1319 C C . SER A 1 167 ? -1.786 6.801 17.912 1.00 72.19 167 SER A C 1
ATOM 1321 O O . SER A 1 167 ? -1.219 7.425 17.024 1.00 72.19 167 SER A O 1
ATOM 1323 N N . SER A 1 168 ? -1.278 5.661 18.399 1.00 72.19 168 SER A N 1
ATOM 1324 C CA . SER A 1 168 ? -0.027 5.063 17.894 1.00 72.19 168 SER A CA 1
ATOM 1325 C C . SER A 1 168 ? -0.168 4.360 16.538 1.00 72.19 168 SER A C 1
ATOM 1327 O O . SER A 1 168 ? 0.832 4.104 15.861 1.00 72.19 168 SER A O 1
ATOM 1329 N N . LEU A 1 169 ? -1.401 4.026 16.150 1.00 68.06 169 LEU A N 1
ATOM 1330 C CA . LEU A 1 169 ? -1.720 3.329 14.904 1.00 68.06 169 LEU A CA 1
ATOM 1331 C C . LEU A 1 169 ? -2.174 4.283 13.796 1.00 68.06 169 LEU A C 1
ATOM 1333 O O . LEU A 1 169 ? -2.260 3.862 12.644 1.00 68.06 169 LEU A O 1
ATOM 1337 N N . ILE A 1 170 ? -2.425 5.551 14.127 1.00 64.56 170 ILE A N 1
ATOM 1338 C CA . ILE A 1 170 ? -2.831 6.594 13.188 1.00 64.56 170 ILE A CA 1
ATOM 1339 C C . ILE A 1 170 ? -1.587 7.287 12.633 1.00 64.56 170 ILE A C 1
ATOM 1341 O O . ILE A 1 170 ? -0.837 7.931 13.364 1.00 64.56 170 ILE A O 1
ATOM 1345 N N . GLU A 1 171 ? -1.399 7.203 11.320 1.00 58.16 171 GLU A N 1
ATOM 1346 C CA . GLU A 1 171 ? -0.498 8.100 10.597 1.00 58.16 171 GLU A CA 1
ATOM 1347 C C . GLU A 1 171 ? -1.364 9.236 10.043 1.00 58.16 171 GLU A C 1
ATOM 1349 O O . GLU A 1 171 ? -2.294 8.990 9.274 1.00 58.16 171 GLU A O 1
ATOM 1354 N N . VAL A 1 172 ? -1.122 10.470 10.491 1.00 53.53 172 VAL A N 1
ATOM 1355 C CA . VAL A 1 172 ? -1.806 11.642 9.932 1.00 53.53 172 VAL A CA 1
ATOM 1356 C C . VAL A 1 172 ? -1.187 11.902 8.562 1.00 53.53 172 VAL A C 1
ATOM 1358 O O . VAL A 1 172 ? -0.004 12.223 8.469 1.00 53.53 172 VAL A O 1
ATOM 1361 N N . TYR A 1 173 ? -1.967 11.711 7.499 1.00 47.97 173 TYR A N 1
ATOM 1362 C CA . TYR A 1 173 ? -1.500 11.950 6.137 1.00 47.97 173 TYR A CA 1
ATOM 1363 C C . TYR A 1 173 ? -1.457 13.460 5.877 1.00 47.97 173 TYR A C 1
ATOM 1365 O O . TYR A 1 173 ? -2.493 14.093 5.698 1.00 47.97 173 TYR A O 1
ATOM 1373 N N . ASP A 1 174 ? -0.256 14.037 5.867 1.00 43.41 174 ASP A N 1
ATOM 1374 C CA . ASP A 1 174 ? -0.047 15.484 5.677 1.00 43.41 174 ASP A CA 1
ATOM 1375 C C . ASP A 1 174 ? 0.061 15.885 4.185 1.00 43.41 174 ASP A C 1
ATOM 1377 O O . ASP A 1 174 ? 0.382 17.018 3.845 1.00 43.41 174 ASP A O 1
ATOM 1381 N N . GLY A 1 175 ? -0.176 14.941 3.264 1.00 40.44 175 GLY A N 1
ATOM 1382 C CA . GLY A 1 175 ? 0.163 15.069 1.843 1.00 40.44 175 GLY A CA 1
ATOM 1383 C C . GLY A 1 175 ? -1.010 14.938 0.871 1.00 40.44 175 GLY A C 1
ATOM 1384 O O . GLY A 1 175 ? -0.971 14.041 0.040 1.00 40.44 175 GLY A O 1
ATOM 1385 N N . ASP A 1 176 ? -2.046 15.775 0.992 1.00 42.72 176 ASP A N 1
ATOM 1386 C CA . ASP A 1 176 ? -2.972 16.191 -0.093 1.00 42.72 176 ASP A CA 1
ATOM 1387 C C . ASP A 1 176 ? -4.109 17.019 0.526 1.00 42.72 176 ASP A C 1
ATOM 1389 O O . ASP A 1 176 ? -4.819 16.475 1.359 1.00 42.72 176 ASP A O 1
ATOM 1393 N N . GLU A 1 177 ? -4.372 18.274 0.147 1.00 43.72 177 GLU A N 1
ATOM 1394 C CA . GLU A 1 177 ? -5.469 19.066 0.757 1.00 43.72 177 GLU A CA 1
ATOM 1395 C C . GLU A 1 177 ? -6.871 18.442 0.590 1.00 43.72 177 GLU A C 1
ATOM 1397 O O . GLU A 1 177 ? -7.767 18.693 1.395 1.00 43.72 177 GLU A O 1
ATOM 1402 N N . GLU A 1 178 ? -7.055 17.571 -0.406 1.00 45.62 178 GLU A N 1
ATOM 1403 C CA . GLU A 1 178 ? -8.297 16.815 -0.617 1.00 45.62 178 GLU A CA 1
ATOM 1404 C C . GLU A 1 178 ? -8.460 15.641 0.382 1.00 45.62 178 GLU A C 1
ATOM 1406 O O . GLU A 1 178 ? -9.574 15.178 0.628 1.00 45.62 178 GLU A O 1
ATOM 1411 N N . TYR A 1 179 ? -7.362 15.204 1.017 1.00 42.84 179 TYR A N 1
ATOM 1412 C CA . TYR A 1 179 ? -7.293 14.091 1.978 1.00 42.84 179 TYR A CA 1
ATOM 1413 C C . TYR A 1 179 ? -6.675 14.488 3.344 1.00 42.84 179 TYR A C 1
ATOM 1415 O O . TYR A 1 179 ? -6.689 13.683 4.276 1.00 42.84 179 TYR A O 1
ATOM 1423 N N . SER A 1 180 ? -6.196 15.732 3.507 1.00 36.88 180 SER A N 1
ATOM 1424 C CA . SER A 1 180 ? -5.292 16.225 4.576 1.00 36.88 180 SER A CA 1
ATOM 1425 C C . SER A 1 180 ? -5.903 16.306 5.971 1.00 36.88 180 SER A C 1
ATOM 1427 O O . SER A 1 180 ? -5.317 16.864 6.898 1.00 36.88 180 SER A O 1
ATOM 1429 N N . ARG A 1 181 ? -7.109 15.778 6.160 1.00 36.16 181 ARG A N 1
ATOM 1430 C CA . ARG A 1 181 ? -7.817 15.824 7.442 1.00 36.16 181 ARG A CA 1
ATOM 1431 C C . ARG A 1 181 ? -8.591 14.556 7.759 1.00 36.16 181 ARG A C 1
ATOM 1433 O O . ARG A 1 181 ? -9.466 14.586 8.618 1.00 36.16 181 ARG A O 1
ATOM 1440 N N . GLN A 1 182 ? -8.280 13.452 7.086 1.00 42.12 182 GLN A N 1
ATOM 1441 C CA . GLN A 1 182 ? -8.890 12.160 7.378 1.00 42.12 182 GLN A CA 1
ATOM 1442 C C . GLN A 1 182 ? -7.831 11.209 7.921 1.00 42.12 182 GLN A C 1
ATOM 1444 O O . GLN A 1 182 ? -7.199 10.457 7.187 1.00 42.12 182 GLN A O 1
ATOM 1449 N N . SER A 1 183 ? -7.627 11.257 9.235 1.00 41.69 183 SER A N 1
ATOM 1450 C CA . SER A 1 183 ? -6.903 10.201 9.932 1.00 41.69 183 SER A CA 1
ATOM 1451 C C . SER A 1 183 ? -7.744 8.931 9.811 1.00 41.69 183 SER A C 1
ATOM 1453 O O . SER A 1 183 ? -8.795 8.816 10.422 1.00 41.69 183 SER A O 1
ATOM 1455 N N . LEU A 1 184 ? -7.376 7.985 8.959 1.00 48.47 184 LEU A N 1
ATOM 1456 C CA . LEU A 1 184 ? -8.122 6.733 8.868 1.00 48.47 184 LEU A CA 1
ATOM 1457 C C . LEU A 1 184 ? -7.607 5.799 9.964 1.00 48.47 184 LEU A C 1
ATOM 1459 O O . LEU A 1 184 ? -6.464 5.340 9.903 1.00 48.47 184 LEU A O 1
ATOM 1463 N N . ILE A 1 185 ? -8.451 5.479 10.953 1.00 50.34 185 ILE A N 1
ATOM 1464 C CA . ILE A 1 185 ? -8.239 4.249 11.716 1.00 50.34 185 ILE A CA 1
ATOM 1465 C C . ILE A 1 185 ? -8.659 3.122 10.781 1.00 50.34 185 ILE A C 1
ATOM 1467 O O . ILE A 1 185 ? -9.792 2.661 10.729 1.00 50.34 185 ILE A O 1
ATOM 1471 N N . GLY A 1 186 ? -7.682 2.681 10.011 1.00 49.56 186 GLY A N 1
ATOM 1472 C CA . GLY A 1 186 ? -7.086 1.450 10.439 1.00 49.56 186 GLY A CA 1
ATOM 1473 C C . GLY A 1 186 ? -8.030 0.271 10.584 1.00 49.56 186 GLY A C 1
ATOM 1474 O O . GLY A 1 186 ? -8.294 -0.197 11.686 1.00 49.56 186 GLY A O 1
ATOM 1475 N N . TYR A 1 187 ? -8.517 -0.183 9.436 1.00 52.28 187 TYR A N 1
ATOM 1476 C CA . TYR A 1 187 ? -9.075 -1.503 9.162 1.00 52.28 187 TYR A CA 1
ATOM 1477 C C . TYR A 1 187 ? -8.984 -2.493 10.342 1.00 52.28 187 TYR A C 1
ATOM 1479 O O . TYR A 1 187 ? -7.917 -3.064 10.605 1.00 52.28 187 TYR A O 1
ATOM 1487 N N . CYS A 1 188 ? -10.107 -2.676 11.042 1.00 59.69 188 CYS A N 1
ATOM 1488 C CA . CYS A 1 188 ? -10.262 -3.710 12.064 1.00 59.69 188 CYS A CA 1
ATOM 1489 C C . CYS A 1 188 ? -10.669 -5.036 11.406 1.00 59.69 188 CYS A C 1
ATOM 1491 O O . CYS A 1 188 ? -11.396 -5.022 10.415 1.00 59.69 188 CYS A O 1
ATOM 1493 N N . VAL A 1 189 ? -10.165 -6.160 11.917 1.00 56.59 189 VAL A N 1
ATOM 1494 C CA . VAL A 1 189 ? -10.399 -7.522 11.399 1.00 56.59 189 VAL A CA 1
ATOM 1495 C C . VAL A 1 189 ? -10.726 -8.470 12.529 1.00 56.59 189 VAL A C 1
ATOM 1497 O O . VAL A 1 189 ? -9.979 -8.395 13.532 1.00 56.59 189 VAL A O 1
#

Radius of gyration: 21.34 Å; chains: 1; bounding box: 46×35×67 Å

pLDDT: mean 73.41, std 12.27, range [36.16, 92.06]